Protein AF-X1GMV2-F1 (afdb_monomer_lite)

Secondary structure (DSSP, 8-state):
---HHHHHHHHHHHHHHHHT-GGG---SSHHHHHHHHHHHHHHHHHHHHHHHHHHHTTTTTS------------------------HHHHHHHHHHHHHHHTT---PPPHHHHHHHHHHHHHHHHHHSTT----HHHHHHHHHTTTT----HHHHHHHHHHHHT-TTS-S--GGGGTT--HHHHHHHHHHHHHH-S-HHHHHHHHHHHHHTT----HHHHHHHHT-SSHHHHHHHHHHHHHTT-GGGGGGGGGGGG-SSHHHHHHHHHHHHHH-

Structure (mmCIF, N/CA/C/O backbone):
data_AF-X1GMV2-F1
#
_entry.id   AF-X1GMV2-F1
#
loop_
_atom_site.group_PDB
_atom_site.id
_atom_site.type_symbol
_atom_site.label_atom_id
_atom_site.label_alt_id
_atom_site.label_comp_id
_atom_site.label_asym_id
_atom_site.label_entity_id
_atom_site.label_seq_id
_atom_site.pdbx_PDB_ins_code
_atom_site.Cartn_x
_atom_site.Cartn_y
_atom_site.Cartn_z
_atom_site.occupancy
_atom_site.B_iso_or_equiv
_atom_site.auth_seq_id
_atom_site.auth_comp_id
_atom_site.auth_asym_id
_atom_site.auth_atom_id
_atom_site.pdbx_PDB_model_num
ATOM 1 N N . ASP A 1 1 ? 21.076 -17.725 52.627 1.00 54.12 1 ASP A N 1
ATOM 2 C CA . ASP A 1 1 ? 20.400 -18.900 52.053 1.00 54.12 1 ASP A CA 1
ATOM 3 C C . ASP A 1 1 ? 19.316 -18.392 51.107 1.00 54.12 1 ASP A C 1
ATOM 5 O O . ASP A 1 1 ? 18.470 -17.628 51.567 1.00 54.12 1 ASP A O 1
ATOM 9 N N . PRO A 1 2 ? 19.398 -18.623 49.785 1.00 53.06 2 PRO A N 1
ATOM 10 C CA . PRO A 1 2 ? 18.382 -18.125 48.864 1.00 53.06 2 PRO A CA 1
ATOM 11 C C . PRO A 1 2 ? 17.042 -18.820 49.150 1.00 53.06 2 PRO A C 1
ATOM 13 O O . PRO A 1 2 ? 16.970 -20.049 49.163 1.00 53.06 2 PRO A O 1
ATOM 16 N N . GLY A 1 3 ? 15.992 -18.031 49.397 1.00 73.00 3 GLY A N 1
ATOM 17 C CA . GLY A 1 3 ? 14.655 -18.533 49.734 1.00 73.00 3 GLY A CA 1
ATOM 18 C C . GLY A 1 3 ? 14.041 -19.422 48.646 1.00 73.00 3 GLY A C 1
ATOM 19 O O . GLY A 1 3 ? 14.470 -19.413 47.489 1.00 73.00 3 GLY A O 1
ATOM 20 N N . ASP A 1 4 ? 13.008 -20.185 49.005 1.00 78.00 4 ASP A N 1
ATOM 21 C CA . ASP A 1 4 ? 12.436 -21.250 48.164 1.00 78.00 4 ASP A CA 1
ATOM 22 C C . ASP A 1 4 ? 11.951 -20.784 46.782 1.00 78.00 4 ASP A C 1
ATOM 24 O O . ASP A 1 4 ? 12.015 -21.537 45.808 1.00 78.00 4 ASP A O 1
ATOM 28 N N . GLN A 1 5 ? 11.528 -19.525 46.654 1.00 61.84 5 GLN A N 1
ATOM 29 C CA . GLN A 1 5 ? 11.170 -18.933 45.362 1.00 61.84 5 GLN A CA 1
ATOM 30 C C . GLN A 1 5 ? 12.385 -18.759 44.441 1.00 61.84 5 GLN A C 1
ATOM 32 O O . GLN A 1 5 ? 12.312 -19.073 43.254 1.00 61.84 5 GLN A O 1
ATOM 37 N N . LEU A 1 6 ? 13.529 -18.338 44.982 1.00 63.84 6 LEU A N 1
ATOM 38 C CA . LEU A 1 6 ? 14.752 -18.147 44.203 1.00 63.84 6 LEU A CA 1
ATOM 39 C C . LEU A 1 6 ? 15.345 -19.494 43.759 1.00 63.84 6 LEU A C 1
ATOM 41 O O . LEU A 1 6 ? 15.857 -19.608 42.645 1.00 63.84 6 LEU A O 1
ATOM 45 N N . LYS A 1 7 ? 15.189 -20.549 44.570 1.00 77.81 7 LYS A N 1
ATOM 46 C CA . LYS A 1 7 ? 15.549 -21.924 44.183 1.00 77.81 7 LYS A CA 1
ATOM 47 C C . LYS A 1 7 ? 14.723 -22.425 42.991 1.00 77.81 7 LYS A C 1
ATOM 49 O O . LYS A 1 7 ? 15.287 -23.053 42.097 1.00 77.81 7 LYS A O 1
ATOM 54 N N . LYS A 1 8 ? 13.424 -22.100 42.925 1.00 74.56 8 LYS A N 1
ATOM 55 C CA . LYS A 1 8 ? 12.562 -22.441 41.775 1.00 74.56 8 LYS A CA 1
ATOM 56 C C . LYS A 1 8 ? 12.994 -21.725 40.495 1.00 74.56 8 LYS A C 1
ATOM 58 O O . LYS A 1 8 ? 13.114 -22.373 39.460 1.00 74.56 8 LYS A O 1
ATOM 63 N N . VAL A 1 9 ? 13.307 -20.430 40.576 1.00 67.31 9 VAL A N 1
ATOM 64 C CA . VAL A 1 9 ? 13.786 -19.646 39.421 1.00 67.31 9 VAL A CA 1
ATOM 65 C C . VAL A 1 9 ? 15.130 -20.172 38.908 1.00 67.31 9 VAL A C 1
ATOM 67 O O . VAL A 1 9 ? 15.325 -20.316 37.703 1.00 67.31 9 VAL A O 1
ATOM 70 N N . LEU A 1 10 ? 16.052 -20.523 39.808 1.00 74.75 10 LEU A N 1
ATOM 71 C CA . LEU A 1 10 ? 17.350 -21.089 39.427 1.00 74.75 10 LEU A CA 1
ATOM 72 C C . LEU A 1 10 ? 17.230 -22.494 38.823 1.00 74.75 10 LEU A C 1
ATOM 74 O O . LEU A 1 10 ? 17.989 -22.826 37.912 1.00 74.75 10 LEU A O 1
ATOM 78 N N . LYS A 1 11 ? 16.282 -23.308 39.304 1.00 80.56 11 LYS A N 1
ATOM 79 C CA . LYS A 1 11 ? 15.986 -24.626 38.731 1.00 80.56 11 LYS A CA 1
ATOM 80 C C . LYS A 1 11 ? 15.402 -24.495 37.323 1.00 80.56 11 LYS A C 1
ATOM 82 O O . LYS A 1 11 ? 15.943 -25.102 36.407 1.00 80.56 11 LYS A O 1
ATOM 87 N N . PHE A 1 12 ? 14.411 -23.619 37.144 1.00 71.88 12 PHE A N 1
ATOM 88 C CA . PHE A 1 12 ? 13.834 -23.302 35.835 1.00 71.88 12 PHE A CA 1
ATOM 89 C C . PHE A 1 12 ? 14.904 -22.800 34.858 1.00 71.88 12 PHE A C 1
ATOM 91 O O . PHE A 1 12 ? 15.024 -23.310 33.751 1.00 71.88 12 PHE A O 1
ATOM 98 N N . LYS A 1 13 ? 15.775 -21.877 35.292 1.00 68.00 13 LYS A N 1
ATOM 99 C CA . LYS A 1 13 ? 16.890 -21.390 34.467 1.00 68.00 13 LYS A CA 1
ATOM 100 C C . LYS A 1 13 ? 17.827 -22.523 34.029 1.00 68.00 13 LYS A C 1
ATOM 102 O O . LYS A 1 13 ? 18.243 -22.548 32.878 1.00 68.00 13 LYS A O 1
ATOM 107 N N . LYS A 1 14 ? 18.168 -23.460 34.921 1.00 75.50 14 LYS A N 1
ATOM 108 C CA . LYS A 1 14 ? 19.017 -24.617 34.582 1.00 75.50 14 LYS A CA 1
ATOM 109 C C . LYS A 1 14 ? 18.328 -25.600 33.635 1.00 75.50 14 LYS A C 1
ATOM 111 O O . LYS A 1 14 ? 18.995 -26.120 32.748 1.00 75.50 14 LYS A O 1
ATOM 116 N N . GLU A 1 15 ? 17.030 -25.834 33.808 1.00 75.19 15 GLU A N 1
ATOM 117 C CA . GLU A 1 15 ? 16.228 -26.672 32.905 1.00 75.19 15 GLU A CA 1
ATOM 118 C C . GLU A 1 15 ? 16.184 -26.064 31.499 1.00 75.19 15 GLU A C 1
ATOM 120 O O . GLU A 1 15 ? 16.480 -26.748 30.527 1.00 75.19 15 GLU A O 1
ATOM 125 N N . GLN A 1 16 ? 15.959 -24.756 31.397 1.00 63.72 16 GLN A N 1
ATOM 126 C CA . GLN A 1 16 ? 15.946 -24.019 30.131 1.00 63.72 16 GLN A CA 1
ATOM 127 C C . GLN A 1 16 ? 17.317 -24.008 29.428 1.00 63.72 16 GLN A C 1
ATOM 129 O O . GLN A 1 16 ? 17.398 -24.216 28.219 1.00 63.72 16 GLN A O 1
ATOM 134 N N . ILE A 1 17 ? 18.412 -23.859 30.189 1.00 64.12 17 ILE A N 1
ATOM 135 C CA . ILE A 1 17 ? 19.787 -24.005 29.671 1.00 64.12 17 ILE A CA 1
ATOM 136 C C . ILE A 1 17 ? 20.026 -25.429 29.141 1.00 64.12 17 ILE A C 1
ATOM 138 O O . ILE A 1 17 ? 20.634 -25.601 28.086 1.00 64.12 17 ILE A O 1
ATOM 142 N N . GLY A 1 18 ? 19.549 -26.451 29.860 1.00 65.00 18 GLY A N 1
ATOM 143 C CA . GLY A 1 18 ? 19.695 -27.856 29.468 1.00 65.00 18 GLY A CA 1
ATOM 144 C C . GLY A 1 18 ? 18.887 -28.232 28.224 1.00 65.00 18 GLY A C 1
ATOM 145 O O . GLY A 1 18 ? 19.346 -29.046 27.426 1.00 65.00 18 GLY A O 1
ATOM 146 N N . LEU A 1 19 ? 17.724 -27.604 28.036 1.00 66.94 19 LEU A N 1
ATOM 147 C CA . LEU A 1 19 ? 16.831 -27.825 26.895 1.00 66.94 19 LEU A CA 1
ATOM 148 C C . LEU A 1 19 ? 17.277 -27.096 25.616 1.00 66.94 19 LEU A C 1
ATOM 150 O O . LEU A 1 19 ? 16.752 -27.391 24.546 1.00 66.94 19 LEU A O 1
ATOM 154 N N . LYS A 1 20 ? 18.258 -26.179 25.699 1.00 58.03 20 LYS A N 1
ATOM 155 C CA . LYS A 1 20 ? 18.735 -25.347 24.572 1.00 58.03 20 LYS A CA 1
ATOM 156 C C . LYS A 1 20 ? 17.597 -24.656 23.805 1.00 58.03 20 LYS A C 1
ATOM 158 O O . LYS A 1 20 ? 17.690 -24.447 22.592 1.00 58.03 20 LYS A O 1
ATOM 163 N N . GLU A 1 21 ? 16.527 -24.295 24.510 1.00 61.47 21 GLU A N 1
ATOM 164 C CA . GLU A 1 21 ? 15.465 -23.472 23.941 1.00 61.47 21 GLU A CA 1
ATOM 165 C C . GLU A 1 21 ? 16.018 -22.090 23.563 1.00 61.47 21 GLU A C 1
ATOM 167 O O . GLU A 1 21 ? 17.052 -21.646 24.068 1.00 61.47 21 GLU A O 1
ATOM 172 N N . LEU A 1 22 ? 15.328 -21.453 22.614 1.00 51.78 22 LEU A N 1
ATOM 173 C CA . LEU A 1 22 ? 15.712 -20.302 21.784 1.00 51.78 22 LEU A CA 1
ATOM 174 C C . LEU A 1 22 ? 16.658 -19.254 22.397 1.00 51.78 22 LEU A C 1
ATOM 176 O O . LEU A 1 22 ? 17.498 -18.698 21.695 1.00 51.78 22 LEU A O 1
ATOM 180 N N . LEU A 1 23 ? 16.530 -19.002 23.699 1.00 53.50 23 LEU A N 1
ATOM 181 C CA . LEU A 1 23 ? 17.246 -17.984 24.468 1.00 53.50 23 LEU A CA 1
ATOM 182 C C . LEU A 1 23 ? 18.729 -18.307 24.752 1.00 53.50 23 LEU A C 1
ATOM 184 O O . LEU A 1 23 ? 19.416 -17.467 25.329 1.00 53.50 23 LEU A O 1
ATOM 188 N N . PHE A 1 24 ? 19.234 -19.484 24.354 1.00 56.69 24 PHE A N 1
ATOM 189 C CA . PHE A 1 24 ? 20.642 -19.890 24.538 1.00 56.69 24 PHE A CA 1
ATOM 190 C C . PHE A 1 24 ? 21.384 -20.236 23.243 1.00 56.69 24 PHE A C 1
ATOM 192 O O . PHE A 1 24 ? 22.468 -20.822 23.290 1.00 56.69 24 PHE A O 1
ATOM 199 N N . LYS A 1 25 ? 20.823 -19.900 22.079 1.00 61.94 25 LYS A N 1
ATOM 200 C CA . LYS A 1 25 ? 21.535 -20.064 20.809 1.00 61.94 25 LYS A CA 1
ATOM 201 C C . LYS A 1 25 ? 22.510 -18.902 20.620 1.00 61.94 25 LYS A C 1
ATOM 203 O O . LYS A 1 25 ? 22.121 -17.741 20.711 1.00 61.94 25 LYS A O 1
ATOM 208 N N . GLU A 1 26 ? 23.778 -19.227 20.391 1.00 61.34 26 GLU A N 1
ATOM 209 C CA . GLU A 1 26 ? 24.794 -18.241 20.025 1.00 61.34 26 GLU A CA 1
ATOM 210 C C . GLU A 1 26 ? 24.481 -17.687 18.630 1.00 61.34 26 GLU A C 1
ATOM 212 O O . GLU A 1 26 ? 24.096 -18.438 17.732 1.00 61.34 26 GLU A O 1
ATOM 217 N N . PHE A 1 27 ? 24.636 -16.377 18.457 1.00 73.38 27 PHE A N 1
ATOM 218 C CA . PHE A 1 27 ? 24.461 -15.688 17.182 1.00 73.38 27 PHE A CA 1
ATOM 219 C C . PHE A 1 27 ? 25.669 -14.786 16.928 1.00 73.38 27 PHE A C 1
ATOM 221 O O . PHE A 1 27 ? 26.236 -14.213 17.859 1.00 73.38 27 PHE A O 1
ATOM 228 N N . SER A 1 28 ? 26.090 -14.694 15.668 1.00 73.62 28 SER A N 1
ATOM 229 C CA . SER A 1 28 ? 27.296 -13.955 15.269 1.00 73.62 28 SER A CA 1
ATOM 230 C C . SER A 1 28 ? 27.088 -12.442 15.219 1.00 73.62 28 SER A C 1
ATOM 232 O O . SER A 1 28 ? 28.014 -11.678 15.479 1.00 73.62 28 SER A O 1
ATOM 234 N N . ASP A 1 29 ? 25.878 -12.015 14.866 1.00 78.44 29 ASP A N 1
ATOM 235 C CA . ASP A 1 29 ? 25.502 -10.629 14.607 1.00 78.44 29 ASP A CA 1
ATOM 236 C C . ASP A 1 29 ? 23.973 -10.462 14.700 1.00 78.44 29 ASP A C 1
ATOM 238 O O . ASP A 1 29 ? 23.230 -11.437 14.850 1.00 78.44 29 ASP A O 1
ATOM 242 N N . SER A 1 30 ? 23.494 -9.218 14.630 1.00 73.25 30 SER A N 1
ATOM 243 C CA . SER A 1 30 ? 22.065 -8.903 14.754 1.00 73.25 30 SER A CA 1
ATOM 244 C C . SER A 1 30 ? 21.208 -9.514 13.639 1.00 73.25 30 SER A C 1
ATOM 246 O O . SER A 1 30 ? 20.087 -9.929 13.907 1.00 73.25 30 SER A O 1
ATOM 248 N N . GLY A 1 31 ? 21.731 -9.636 12.414 1.00 77.00 31 GLY A N 1
ATOM 249 C CA . GLY A 1 31 ? 20.995 -10.244 11.300 1.00 77.00 31 GLY A CA 1
ATOM 250 C C . GLY A 1 31 ? 20.858 -11.761 11.450 1.00 77.00 31 GLY A C 1
ATOM 251 O O . GLY A 1 31 ? 19.819 -12.338 11.125 1.00 77.00 31 GLY A O 1
ATOM 252 N N . ASN A 1 32 ? 21.884 -12.413 12.001 1.00 76.44 32 ASN A N 1
ATOM 253 C CA . ASN A 1 32 ? 21.840 -13.819 12.380 1.00 76.44 32 ASN A CA 1
ATOM 254 C C . ASN A 1 32 ? 20.788 -14.069 13.468 1.00 76.44 32 ASN A C 1
ATOM 256 O O . ASN A 1 32 ? 20.036 -15.037 13.369 1.00 76.44 32 ASN A O 1
ATOM 260 N N . TRP A 1 33 ? 20.695 -13.171 14.453 1.00 74.94 33 TRP A N 1
ATOM 261 C CA . TRP A 1 33 ? 19.687 -13.241 15.509 1.00 74.94 33 TRP A CA 1
ATOM 262 C C . TRP A 1 33 ? 18.261 -13.095 14.965 1.00 74.94 33 TRP A C 1
ATOM 264 O O . TRP A 1 33 ? 17.424 -13.958 15.238 1.00 74.94 33 TRP A O 1
ATOM 274 N N . ASP A 1 34 ? 18.004 -12.076 14.138 1.00 75.06 34 ASP A N 1
ATOM 275 C CA . ASP A 1 34 ? 16.685 -11.837 13.532 1.00 75.06 34 ASP A CA 1
ATOM 276 C C . ASP A 1 34 ? 16.203 -13.055 12.738 1.00 75.06 34 ASP A C 1
ATOM 278 O O . ASP A 1 34 ? 15.069 -13.515 12.898 1.00 75.06 34 ASP A O 1
ATOM 282 N N . LYS A 1 35 ? 17.098 -13.638 11.933 1.00 79.75 35 LYS A N 1
ATOM 283 C CA . LYS A 1 35 ? 16.806 -14.847 11.161 1.00 79.75 35 LYS A CA 1
ATOM 284 C C . LYS A 1 35 ? 16.477 -16.038 12.062 1.00 79.75 35 LYS A C 1
ATOM 286 O O . LYS A 1 35 ? 15.533 -16.773 11.793 1.00 79.75 35 LYS A O 1
ATOM 291 N N . LEU A 1 36 ? 17.226 -16.217 13.148 1.00 81.12 36 LEU A N 1
ATOM 292 C CA . LEU A 1 36 ? 17.048 -17.338 14.069 1.00 81.12 36 LEU A CA 1
ATOM 293 C C . LEU A 1 36 ? 15.688 -17.272 14.781 1.00 81.12 36 LEU A C 1
ATOM 295 O O . LEU A 1 36 ? 15.010 -18.295 14.929 1.00 81.12 36 LEU A O 1
ATOM 299 N N . ILE A 1 37 ? 15.275 -16.068 15.184 1.00 79.00 37 ILE A N 1
ATOM 300 C CA . ILE A 1 37 ? 13.948 -15.813 15.751 1.00 79.00 37 ILE A CA 1
ATOM 301 C C . ILE A 1 37 ? 12.860 -16.066 14.704 1.00 79.00 37 ILE A C 1
ATOM 303 O O . ILE A 1 37 ? 11.903 -16.788 14.994 1.00 79.00 37 ILE A O 1
ATOM 307 N N . TYR A 1 38 ? 13.024 -15.530 13.491 1.00 80.81 38 TYR A N 1
ATOM 308 C CA . TYR A 1 38 ? 12.065 -15.694 12.400 1.00 80.81 38 TYR A CA 1
ATOM 309 C C . TYR A 1 38 ? 11.837 -17.168 12.047 1.00 80.81 38 TYR A C 1
ATOM 311 O O . TYR A 1 38 ? 10.698 -17.631 12.076 1.00 80.81 38 TYR A O 1
ATOM 319 N N . ASP A 1 39 ? 12.909 -17.924 11.800 1.00 80.00 39 ASP A N 1
ATOM 320 C CA . ASP A 1 39 ? 12.842 -19.342 11.425 1.00 80.00 39 ASP A CA 1
ATOM 321 C C . ASP A 1 39 ? 12.151 -20.179 12.512 1.00 80.00 39 ASP A C 1
ATOM 323 O O . ASP A 1 39 ? 11.410 -21.120 12.227 1.00 80.00 39 ASP A O 1
ATOM 327 N N . SER A 1 40 ? 12.352 -19.811 13.777 1.00 77.62 40 SER A N 1
ATOM 328 C CA . SER A 1 40 ? 11.789 -20.545 14.910 1.00 77.62 40 SER A CA 1
ATOM 329 C C . SER A 1 40 ? 10.320 -20.212 15.161 1.00 77.62 40 SER A C 1
ATOM 331 O O . SER A 1 40 ? 9.536 -21.104 15.485 1.00 77.62 40 SER A O 1
ATOM 333 N N . LEU A 1 41 ? 9.924 -18.951 14.968 1.00 75.94 41 LEU A N 1
ATOM 334 C CA . LEU A 1 41 ? 8.515 -18.556 14.971 1.00 75.94 41 LEU A CA 1
ATOM 335 C C . LEU A 1 41 ? 7.768 -19.176 13.789 1.00 75.94 41 LEU A C 1
ATOM 337 O O . LEU A 1 41 ? 6.649 -19.652 13.963 1.00 75.94 41 LEU A O 1
ATOM 341 N N . LEU A 1 42 ? 8.393 -19.219 12.610 1.00 77.44 42 LEU A N 1
ATOM 342 C CA . LEU A 1 42 ? 7.829 -19.855 11.425 1.00 77.44 42 LEU A CA 1
ATOM 343 C C . LEU A 1 42 ? 7.598 -21.352 11.659 1.00 77.44 42 LEU A C 1
ATOM 345 O O . LEU A 1 42 ? 6.500 -21.838 11.405 1.00 77.44 42 LEU A O 1
ATOM 349 N N . ALA A 1 43 ? 8.591 -22.064 12.199 1.00 76.00 43 ALA A N 1
ATOM 350 C CA . ALA A 1 43 ? 8.453 -23.478 12.547 1.00 76.00 43 ALA A CA 1
ATOM 351 C C . ALA A 1 43 ? 7.311 -23.716 13.549 1.00 76.00 43 ALA A C 1
ATOM 353 O O . ALA A 1 43 ? 6.491 -24.607 13.346 1.00 76.00 43 ALA A O 1
ATOM 354 N N . TYR A 1 44 ? 7.203 -22.876 14.582 1.00 73.62 44 TYR A N 1
ATOM 355 C CA . TYR A 1 44 ? 6.117 -22.958 15.560 1.00 73.62 44 TYR A CA 1
ATOM 356 C C . TYR A 1 44 ? 4.731 -22.730 14.933 1.00 73.62 44 TYR A C 1
ATOM 358 O O . TYR A 1 44 ? 3.785 -23.455 15.230 1.00 73.62 44 TYR A O 1
ATOM 366 N N . VAL A 1 45 ? 4.603 -21.749 14.035 1.00 75.31 45 VAL A N 1
ATOM 367 C CA . VAL A 1 45 ? 3.343 -21.468 13.325 1.00 75.31 45 VAL A CA 1
ATOM 368 C C . VAL A 1 45 ? 2.952 -22.617 12.390 1.00 75.31 45 VAL A C 1
ATOM 370 O O . VAL A 1 45 ? 1.771 -22.945 12.298 1.00 75.31 45 VAL A O 1
ATOM 373 N N . LEU A 1 46 ? 3.922 -23.246 11.722 1.00 76.19 46 LEU A N 1
ATOM 374 C CA . LEU A 1 46 ? 3.674 -24.415 10.875 1.00 76.19 46 LEU A CA 1
ATOM 375 C C . LEU A 1 46 ? 3.234 -25.642 11.693 1.00 76.19 46 LEU A C 1
ATOM 377 O O . LEU A 1 46 ? 2.341 -26.367 11.268 1.00 76.19 46 LEU A O 1
ATOM 381 N N . ASP A 1 47 ? 3.783 -25.849 12.890 1.00 75.56 47 ASP A N 1
ATOM 382 C CA . ASP A 1 47 ? 3.335 -26.929 13.785 1.00 75.56 47 ASP A CA 1
ATOM 383 C C . ASP A 1 47 ? 1.891 -26.721 14.285 1.00 75.56 47 ASP A C 1
ATOM 385 O O . ASP A 1 47 ? 1.119 -27.677 14.436 1.00 75.56 47 ASP A O 1
ATOM 389 N N . LEU A 1 48 ? 1.489 -25.463 14.499 1.00 73.69 48 LEU A N 1
ATOM 390 C CA . LEU A 1 48 ? 0.111 -25.125 14.861 1.00 73.69 48 LEU A CA 1
ATOM 391 C C . LEU A 1 48 ? -0.877 -25.427 13.724 1.00 73.69 48 LEU A C 1
ATOM 393 O O . LEU A 1 48 ? -1.958 -25.952 13.992 1.00 73.69 48 LEU A O 1
ATOM 397 N N . SER A 1 49 ? -0.512 -25.162 12.464 1.00 67.00 49 SER A N 1
ATOM 398 C CA . SER A 1 49 ? 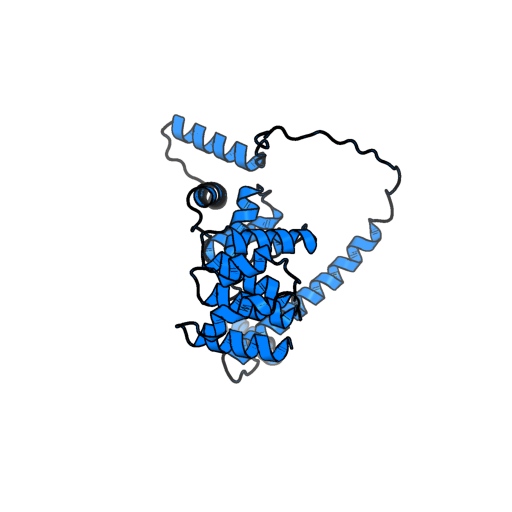-1.408 -25.407 11.324 1.00 67.00 49 SER A CA 1
ATOM 399 C C . SER A 1 49 ? -1.611 -26.899 11.041 1.00 67.00 49 SER A C 1
ATOM 401 O O . SER A 1 49 ? -2.723 -27.324 10.718 1.00 67.00 49 SER A O 1
ATOM 403 N N . VAL A 1 50 ? -0.583 -27.728 11.248 1.00 67.38 50 VAL A N 1
ATOM 404 C CA . VAL A 1 50 ? -0.706 -29.195 11.157 1.00 67.38 50 VAL A CA 1
ATOM 405 C C . VAL A 1 50 ? -1.665 -29.743 12.225 1.00 67.38 50 VAL A C 1
ATOM 407 O O . VAL A 1 50 ? -2.393 -30.703 11.968 1.00 67.38 50 VAL A O 1
ATOM 410 N N . SER A 1 51 ? -1.722 -29.099 13.393 1.00 54.44 51 SER A N 1
ATOM 411 C CA . SER A 1 51 ? -2.603 -29.492 14.500 1.00 54.44 51 SER A CA 1
ATOM 412 C C . SER A 1 51 ? -4.073 -29.087 14.280 1.00 54.44 51 SER A C 1
ATOM 414 O O . SER A 1 51 ? -4.969 -29.837 14.662 1.00 54.44 51 SER A O 1
ATOM 416 N N . GLU A 1 52 ? -4.345 -27.950 13.624 1.00 51.41 52 GLU A N 1
ATOM 417 C CA . GLU A 1 52 ? -5.713 -27.507 13.274 1.00 51.41 52 GLU A CA 1
ATOM 418 C C . GLU A 1 52 ? -6.319 -28.321 12.111 1.00 51.41 52 GLU A C 1
ATOM 420 O O . GLU A 1 52 ? -7.509 -28.643 12.127 1.00 51.41 52 GLU A O 1
ATOM 425 N N . THR A 1 53 ? -5.495 -28.761 11.152 1.00 46.78 53 THR A N 1
ATOM 426 C CA . THR A 1 53 ? -5.962 -29.491 9.954 1.00 46.78 53 THR A CA 1
ATOM 427 C C . THR A 1 53 ? -6.569 -30.869 10.282 1.00 46.78 53 THR A C 1
ATOM 429 O O . THR A 1 53 ? -7.389 -31.386 9.526 1.00 46.78 53 THR A O 1
ATOM 432 N N . GLN A 1 54 ? -6.224 -31.479 11.423 1.00 43.12 54 GLN A N 1
ATOM 433 C CA . GLN A 1 54 ? -6.824 -32.756 11.845 1.00 43.12 54 GLN A CA 1
ATOM 434 C C . GLN A 1 54 ? -8.240 -32.613 12.427 1.00 43.12 54 GLN A C 1
ATOM 436 O O . GLN A 1 54 ? -8.957 -33.610 12.502 1.00 43.12 54 GLN A O 1
ATOM 441 N N . ILE A 1 55 ? -8.660 -31.402 12.809 1.00 46.16 55 ILE A N 1
ATOM 442 C CA . ILE A 1 55 ? -9.973 -31.147 13.423 1.00 46.16 55 ILE A CA 1
ATOM 443 C C . ILE A 1 55 ? -11.025 -30.811 12.348 1.00 46.16 55 ILE A C 1
ATOM 445 O O . ILE A 1 55 ? -12.159 -31.274 12.435 1.00 46.16 55 ILE A O 1
ATOM 449 N N . GLU A 1 56 ? -10.650 -30.092 11.283 1.00 40.72 56 GLU A N 1
ATOM 450 C CA . GLU A 1 56 ? -11.596 -29.628 10.248 1.00 40.72 56 GLU A CA 1
ATOM 451 C C . GLU A 1 56 ? -12.036 -30.706 9.236 1.00 40.72 56 GLU A C 1
ATOM 453 O O . GLU A 1 56 ? -13.121 -30.606 8.658 1.00 40.72 56 GLU A O 1
ATOM 458 N N . ILE A 1 57 ? -11.263 -31.783 9.041 1.00 43.19 57 ILE A N 1
ATOM 459 C CA . ILE A 1 57 ? -11.585 -32.829 8.045 1.00 43.19 57 ILE A CA 1
ATOM 460 C C . ILE A 1 57 ? -12.827 -33.661 8.443 1.00 43.19 57 ILE A C 1
ATOM 462 O O . ILE A 1 57 ? -13.426 -34.324 7.595 1.00 43.19 57 ILE A O 1
ATOM 466 N N . GLN A 1 58 ? -13.281 -33.602 9.702 1.00 37.94 58 GLN A N 1
ATOM 467 C CA . GLN A 1 58 ? -14.453 -34.361 10.159 1.00 37.94 58 GLN A CA 1
ATOM 468 C C . GLN A 1 58 ? -15.801 -33.645 9.945 1.00 37.94 58 GLN A C 1
ATOM 470 O O . GLN A 1 58 ? -16.827 -34.323 9.886 1.00 37.94 58 GLN A O 1
ATOM 475 N N . GLU A 1 59 ? -15.828 -32.319 9.761 1.00 36.75 59 GLU A N 1
ATOM 476 C CA . GLU A 1 59 ? -17.085 -31.542 9.730 1.00 36.75 59 GLU A CA 1
ATOM 477 C C . GLU A 1 59 ? -17.575 -31.162 8.317 1.00 36.75 59 GLU A C 1
ATOM 479 O O . GLU A 1 59 ? -18.755 -30.870 8.136 1.00 36.75 59 GLU A O 1
ATOM 484 N N . GLN A 1 60 ? -16.731 -31.238 7.281 1.00 36.38 60 GLN A N 1
ATOM 485 C CA . GLN A 1 60 ? -17.061 -30.742 5.929 1.00 36.38 60 GLN A CA 1
ATOM 486 C C . GLN A 1 60 ? -17.722 -31.748 4.964 1.00 36.38 60 GLN A C 1
ATOM 488 O O . GLN A 1 60 ? -17.904 -31.445 3.787 1.00 36.38 60 GLN A O 1
ATOM 493 N N . SER A 1 61 ? -18.127 -32.939 5.417 1.00 32.31 61 SER A N 1
ATOM 494 C CA . SER A 1 61 ? -18.747 -33.947 4.530 1.00 32.31 61 SER A CA 1
ATOM 495 C C . SER A 1 61 ? -20.268 -33.817 4.353 1.00 32.31 61 SER A C 1
ATOM 497 O O . SER A 1 61 ? -20.880 -34.637 3.669 1.00 32.31 61 SER A O 1
ATOM 499 N N . VAL A 1 62 ? -20.897 -32.778 4.908 1.00 36.16 62 VAL A N 1
ATOM 500 C CA . VAL A 1 62 ? -22.345 -32.564 4.798 1.00 36.16 62 VAL A CA 1
ATOM 501 C C . VAL A 1 62 ? -22.599 -31.137 4.318 1.00 36.16 62 VAL A C 1
ATOM 503 O O . VAL A 1 62 ? -22.125 -30.189 4.927 1.00 36.16 62 VAL A O 1
ATOM 506 N N . VAL A 1 63 ? -23.401 -31.000 3.259 1.00 33.75 63 VAL A N 1
ATOM 507 C CA . VAL A 1 63 ? -23.900 -29.754 2.639 1.00 33.75 63 VAL A CA 1
ATOM 508 C C . VAL A 1 63 ? -23.073 -29.219 1.457 1.00 33.75 63 VAL A C 1
ATOM 510 O O . VAL A 1 63 ? -22.383 -28.212 1.543 1.00 33.75 63 VAL A O 1
ATOM 513 N N . LEU A 1 64 ? -23.262 -29.845 0.292 1.00 28.78 64 LEU A N 1
ATOM 514 C CA . LEU A 1 64 ? -23.112 -29.210 -1.021 1.00 28.78 64 LEU A CA 1
ATOM 515 C C . LEU A 1 64 ? -24.177 -29.791 -1.961 1.00 28.78 64 LEU A C 1
ATOM 517 O O . LEU A 1 64 ? -23.979 -30.871 -2.509 1.00 28.78 64 LEU A O 1
ATOM 521 N N . ASP A 1 65 ? -25.302 -29.089 -2.144 1.00 26.91 65 ASP A N 1
ATOM 522 C CA . ASP A 1 65 ? -26.076 -29.170 -3.389 1.00 26.91 65 ASP A CA 1
ATOM 523 C C . ASP A 1 65 ? -26.982 -27.938 -3.607 1.00 26.91 65 ASP A C 1
ATOM 525 O O . ASP A 1 65 ? -27.485 -27.337 -2.657 1.00 26.91 65 ASP A O 1
ATOM 529 N N . SER A 1 66 ? -27.225 -27.637 -4.888 1.00 29.92 66 SER A N 1
ATOM 530 C CA . SER A 1 66 ? -28.124 -26.640 -5.513 1.00 29.92 66 SER A CA 1
ATOM 531 C C . SER A 1 66 ? -27.578 -25.246 -5.919 1.00 29.92 66 SER A C 1
ATOM 533 O O . SER A 1 66 ? -27.838 -24.208 -5.326 1.00 29.92 66 SER A O 1
ATOM 535 N N . SER A 1 67 ? -26.847 -25.261 -7.043 1.00 32.88 67 SER A N 1
ATOM 536 C CA . SER A 1 67 ? -27.195 -24.679 -8.366 1.00 32.88 67 SER A CA 1
ATOM 537 C C . SER A 1 67 ? -27.612 -23.200 -8.586 1.00 32.88 67 SER A C 1
ATOM 539 O O . SER A 1 67 ? -28.674 -22.786 -8.143 1.00 32.88 67 SER A O 1
ATOM 541 N N . LYS A 1 68 ? -26.872 -22.571 -9.535 1.00 29.88 68 LYS A N 1
ATOM 542 C CA . LYS A 1 68 ? -27.269 -21.744 -10.725 1.00 29.88 68 LYS A CA 1
ATOM 543 C C . LYS A 1 68 ? -28.177 -20.518 -10.472 1.00 29.88 68 LYS A C 1
ATOM 545 O O . LYS A 1 68 ? -29.268 -20.665 -9.960 1.00 29.88 68 LYS A O 1
ATOM 550 N N . GLY A 1 69 ? -27.887 -19.280 -10.879 1.00 27.09 69 GLY A N 1
ATOM 551 C CA . GLY A 1 69 ? -27.165 -18.742 -12.038 1.00 27.09 69 GLY A CA 1
ATOM 552 C C . GLY A 1 69 ? -28.119 -17.805 -12.806 1.00 27.09 69 GLY A C 1
ATOM 553 O O . GLY A 1 69 ? -29.255 -18.204 -13.015 1.00 27.09 69 GLY A O 1
ATOM 554 N N . VAL A 1 70 ? -27.682 -16.592 -13.184 1.00 27.45 70 VAL A N 1
ATOM 555 C CA . VAL A 1 70 ? -28.024 -15.817 -14.412 1.00 27.45 70 VAL A CA 1
ATOM 556 C C . VAL A 1 70 ? -27.509 -14.371 -14.274 1.00 27.45 70 VAL A C 1
ATOM 558 O O . VAL A 1 70 ? -27.652 -13.734 -13.234 1.00 27.45 70 VAL A O 1
ATOM 561 N N . LYS A 1 71 ? -26.872 -13.895 -15.351 1.00 31.92 71 LYS A N 1
ATOM 562 C CA . LYS A 1 71 ? -26.399 -12.526 -15.607 1.00 31.92 71 LYS A CA 1
ATOM 563 C C . LYS A 1 71 ? -27.531 -11.685 -16.198 1.00 31.92 71 LYS A C 1
ATOM 565 O O . LYS A 1 71 ? -28.263 -12.224 -17.016 1.00 31.92 71 LYS A O 1
ATOM 570 N N . GLU A 1 72 ? -27.534 -10.374 -15.955 1.00 28.41 72 GLU A N 1
ATOM 571 C CA . GLU A 1 72 ? -27.793 -9.389 -17.017 1.00 28.41 72 GLU A CA 1
ATOM 572 C C . GLU A 1 72 ? -27.325 -7.973 -16.644 1.00 28.41 72 GLU A C 1
ATOM 574 O O . GLU A 1 72 ? -27.320 -7.562 -15.487 1.00 28.41 72 GLU A O 1
ATOM 579 N N . THR A 1 73 ? -26.865 -7.284 -17.682 1.00 32.28 73 THR A N 1
ATOM 580 C CA . THR A 1 73 ? -26.113 -6.029 -17.755 1.00 32.28 73 THR A CA 1
ATOM 581 C C . THR A 1 73 ? -27.034 -4.810 -17.670 1.00 32.28 73 THR A C 1
ATOM 583 O O . THR A 1 73 ? -28.048 -4.800 -18.364 1.00 32.28 73 THR A O 1
ATOM 586 N N . LYS A 1 74 ? -26.653 -3.745 -16.944 1.00 31.84 74 LYS A N 1
ATOM 587 C CA . LYS A 1 74 ? -27.163 -2.380 -17.186 1.00 31.84 74 LYS A CA 1
ATOM 588 C C . LYS A 1 74 ? -26.087 -1.313 -16.989 1.00 31.84 74 LYS A C 1
ATOM 590 O O . LYS A 1 74 ? -25.196 -1.450 -16.158 1.00 31.84 74 LYS A O 1
ATOM 595 N N . GLU A 1 75 ? -26.187 -0.315 -17.855 1.00 28.42 75 GLU A N 1
ATOM 596 C CA . GLU A 1 75 ? -25.272 0.791 -18.104 1.00 28.42 75 GLU A CA 1
ATOM 597 C C . GLU A 1 75 ? -25.237 1.829 -16.975 1.00 28.42 75 GLU A C 1
ATOM 599 O O . GLU A 1 75 ? -26.130 1.910 -16.136 1.00 28.42 75 GLU A O 1
ATOM 604 N N . ALA A 1 76 ? -24.155 2.605 -17.000 1.00 40.12 76 ALA A N 1
ATOM 605 C CA . ALA A 1 76 ? -23.714 3.576 -16.017 1.00 40.12 76 ALA A CA 1
ATOM 606 C C . ALA A 1 76 ? -24.722 4.700 -15.716 1.00 40.12 76 ALA A C 1
ATOM 608 O O . ALA A 1 76 ? -24.923 5.608 -16.519 1.00 40.12 76 ALA A O 1
ATOM 609 N N . GLU A 1 77 ? -25.196 4.717 -14.475 1.00 33.44 77 GLU A N 1
ATOM 610 C CA . GLU A 1 77 ? -25.431 5.937 -13.707 1.00 33.44 77 GLU A CA 1
ATOM 611 C C . GLU A 1 77 ? -24.482 5.878 -12.506 1.00 33.44 77 GLU A C 1
ATOM 613 O O . GLU A 1 77 ? -24.291 4.817 -11.913 1.00 33.44 77 GLU A O 1
ATOM 618 N N . THR A 1 78 ? -23.810 6.984 -12.180 1.00 42.25 78 THR A N 1
ATOM 619 C CA . THR A 1 78 ? -22.942 7.089 -10.999 1.00 42.25 78 THR A CA 1
ATOM 620 C C . THR A 1 78 ? -23.794 7.034 -9.733 1.00 42.25 78 THR A C 1
ATOM 622 O O . THR A 1 78 ? -24.078 8.062 -9.114 1.00 42.25 78 THR A O 1
ATOM 625 N N . ASP A 1 79 ? -24.220 5.830 -9.373 1.00 39.91 79 ASP A N 1
ATOM 626 C CA . ASP A 1 79 ? -24.758 5.507 -8.067 1.00 39.91 79 ASP A CA 1
ATOM 627 C C . ASP A 1 79 ? -23.628 5.736 -7.066 1.00 39.91 79 ASP A C 1
ATOM 629 O O . ASP A 1 79 ? -22.562 5.119 -7.143 1.00 39.91 79 ASP A O 1
ATOM 633 N N . LYS A 1 80 ? -23.819 6.681 -6.144 1.00 51.41 80 LYS A N 1
ATOM 634 C CA . LYS A 1 80 ? -22.929 6.795 -4.989 1.00 51.41 80 LYS A CA 1
ATOM 635 C C . LYS A 1 80 ? -23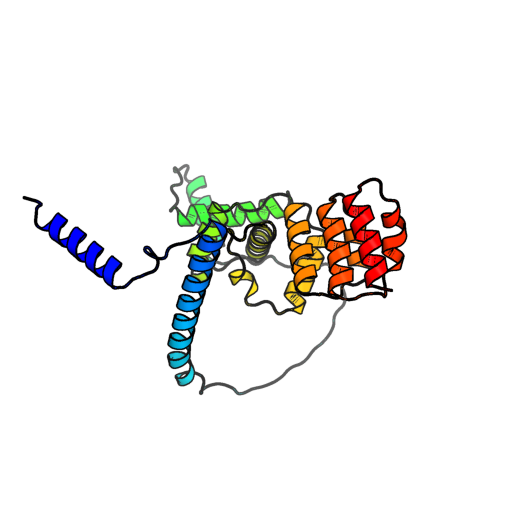.127 5.521 -4.184 1.00 51.41 80 LYS A C 1
ATOM 637 O O . LYS A 1 80 ? -24.112 5.406 -3.456 1.00 51.41 80 LYS A O 1
ATOM 642 N N . GLU A 1 81 ? -22.224 4.569 -4.382 1.00 62.97 81 GLU A N 1
ATOM 643 C CA . GLU A 1 81 ? -22.209 3.276 -3.715 1.00 62.97 81 GLU A CA 1
ATOM 644 C C . GLU A 1 81 ? -22.469 3.492 -2.218 1.00 62.97 81 GLU A C 1
ATOM 646 O O . GLU A 1 81 ? -21.788 4.274 -1.546 1.00 62.97 81 GLU A O 1
ATOM 651 N N . LYS A 1 82 ? -23.557 2.906 -1.712 1.00 73.12 82 LYS A N 1
ATOM 652 C CA . LYS A 1 82 ? -24.005 3.147 -0.341 1.00 73.12 82 LYS A CA 1
ATOM 653 C C . LYS A 1 82 ? -22.967 2.554 0.605 1.00 73.12 82 LYS A C 1
ATOM 655 O O . LYS A 1 82 ? -22.901 1.339 0.747 1.00 73.12 82 LYS A O 1
ATOM 660 N N . VAL A 1 83 ? -22.183 3.408 1.260 1.00 78.88 83 VAL A N 1
ATOM 661 C CA . VAL A 1 83 ? -21.158 2.965 2.212 1.00 78.88 83 VAL A CA 1
ATOM 662 C C . VAL A 1 83 ? -21.817 2.174 3.344 1.00 78.88 83 VAL A C 1
ATOM 664 O O . VAL A 1 83 ? -22.717 2.676 4.025 1.00 78.88 83 VAL A O 1
ATOM 667 N N . VAL A 1 84 ? -21.378 0.929 3.531 1.00 87.88 84 VAL A N 1
ATOM 668 C CA . VAL A 1 84 ? -21.879 0.025 4.571 1.00 87.88 84 VAL A CA 1
ATOM 669 C C . VAL A 1 84 ? -20.882 -0.005 5.725 1.00 87.88 84 VAL A C 1
ATOM 671 O O . VAL A 1 84 ? -19.707 -0.314 5.538 1.00 87.88 84 VAL A O 1
ATOM 674 N N . TYR A 1 85 ? -21.359 0.300 6.932 1.00 92.62 85 TYR A N 1
ATOM 675 C CA . TYR A 1 85 ? -20.565 0.217 8.158 1.00 92.62 85 TYR A CA 1
ATOM 676 C C . TYR A 1 85 ? -21.030 -0.953 9.033 1.00 92.62 85 TYR A C 1
ATOM 678 O O . TYR A 1 85 ? -22.233 -1.230 9.079 1.00 92.62 85 TYR A O 1
ATOM 686 N N . PRO A 1 86 ? -20.115 -1.606 9.773 1.00 94.56 86 PRO A N 1
ATOM 687 C CA . PRO A 1 86 ? -20.470 -2.655 10.721 1.00 94.56 86 PRO A CA 1
ATOM 688 C C . PRO A 1 86 ? -21.493 -2.170 11.766 1.00 94.56 86 PRO A C 1
ATOM 690 O O . PRO A 1 86 ? -21.288 -1.103 12.355 1.00 94.56 86 PRO A O 1
ATOM 693 N N . PRO A 1 87 ? -22.551 -2.942 12.083 1.00 94.56 87 PRO A N 1
ATOM 694 C CA . PRO A 1 87 ? -23.565 -2.530 13.060 1.00 94.56 87 PRO A CA 1
ATOM 695 C C . PRO A 1 87 ? -22.985 -2.184 14.437 1.00 94.56 87 PRO A C 1
ATOM 697 O O . PRO A 1 87 ? -23.410 -1.220 15.070 1.00 94.56 87 PRO A O 1
ATOM 700 N N . ALA A 1 88 ? -21.967 -2.927 14.886 1.00 93.62 88 ALA A N 1
ATOM 701 C CA . ALA A 1 88 ? -21.278 -2.655 16.148 1.00 93.62 88 ALA A CA 1
ATOM 702 C C . ALA A 1 88 ? -20.592 -1.278 16.161 1.00 93.62 88 ALA A C 1
ATOM 704 O O . ALA A 1 88 ? -20.594 -0.596 17.184 1.00 93.62 88 ALA A O 1
ATOM 705 N N . LEU A 1 89 ? -20.044 -0.850 15.020 1.00 94.62 89 LEU A N 1
ATOM 706 C CA . LEU A 1 89 ? -19.417 0.458 14.874 1.00 94.62 89 LEU A CA 1
ATOM 707 C C . LEU A 1 89 ? -20.462 1.580 14.896 1.00 94.62 89 LEU A C 1
ATOM 709 O O . LEU A 1 89 ? -20.267 2.572 15.593 1.00 94.62 89 LEU A O 1
ATOM 713 N N . ILE A 1 90 ? -21.585 1.403 14.193 1.00 94.31 90 ILE A N 1
ATOM 714 C CA . ILE A 1 90 ? -22.700 2.367 14.197 1.00 94.31 90 ILE A CA 1
ATOM 715 C C . ILE A 1 90 ? -23.222 2.559 15.625 1.00 94.31 90 ILE A C 1
ATOM 717 O O . ILE A 1 90 ? -23.282 3.685 16.116 1.00 94.31 90 ILE A O 1
ATOM 721 N N . ASN A 1 91 ? -23.490 1.456 16.329 1.00 93.62 91 ASN A N 1
ATOM 722 C CA . ASN A 1 91 ? -23.946 1.491 17.717 1.00 93.62 91 ASN A CA 1
ATOM 723 C C . ASN A 1 91 ? -22.952 2.217 18.634 1.00 93.62 91 ASN A C 1
ATOM 725 O O . ASN A 1 91 ? -23.367 2.945 19.536 1.00 93.62 91 ASN A O 1
ATOM 729 N N . LEU A 1 92 ? -21.646 2.043 18.412 1.00 92.88 92 LEU A N 1
ATOM 730 C CA . LEU A 1 92 ? -20.619 2.745 19.176 1.00 92.88 92 LEU A CA 1
ATOM 731 C C . LEU A 1 92 ? -20.683 4.263 18.939 1.00 92.88 92 LEU A C 1
ATOM 733 O O . LEU A 1 92 ? -20.672 5.026 19.905 1.00 92.88 92 LEU A O 1
ATOM 737 N N . PHE A 1 93 ? -20.823 4.713 17.688 1.00 92.94 93 PHE A N 1
ATOM 738 C CA . PHE A 1 93 ? -21.023 6.135 17.377 1.00 92.94 93 PHE A CA 1
ATOM 739 C C . PHE A 1 93 ? -22.313 6.697 17.988 1.00 92.94 93 PHE A C 1
ATOM 741 O O . PHE A 1 93 ? -22.303 7.808 18.523 1.00 92.94 93 PHE A O 1
ATOM 748 N N . ASP A 1 94 ? -23.407 5.938 17.978 1.00 92.25 94 ASP A N 1
ATOM 749 C CA . ASP A 1 94 ? -24.664 6.363 18.600 1.00 92.25 94 ASP A CA 1
ATOM 750 C C . ASP A 1 94 ? -24.516 6.533 20.116 1.00 92.25 94 ASP A C 1
ATOM 752 O O . ASP A 1 94 ? -24.941 7.547 20.678 1.00 92.25 94 ASP A O 1
ATOM 756 N N . GLN A 1 95 ? -23.836 5.597 20.784 1.00 89.19 95 GLN A N 1
ATOM 757 C CA . GLN A 1 95 ? -23.532 5.704 22.213 1.00 89.19 95 GLN A CA 1
ATOM 758 C C . GLN A 1 95 ? -22.654 6.920 22.529 1.00 89.19 95 GLN A C 1
ATOM 760 O O . GLN A 1 95 ? -22.903 7.619 23.514 1.00 89.19 95 GLN A O 1
ATOM 765 N N . VAL A 1 96 ? -21.643 7.193 21.698 1.00 88.88 96 VAL A N 1
ATOM 766 C CA . VAL A 1 96 ? -20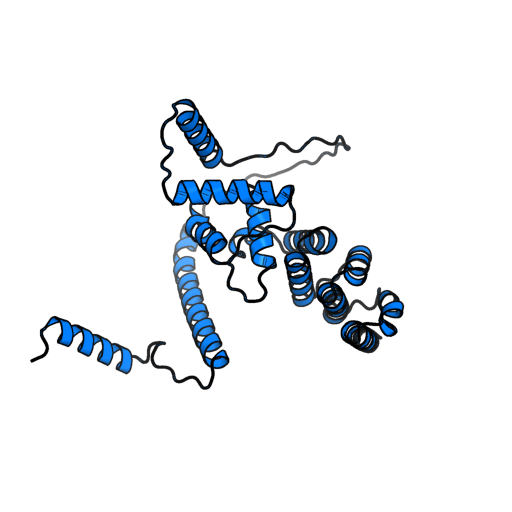.787 8.384 21.816 1.00 88.88 96 VAL A CA 1
ATOM 767 C C . VAL A 1 96 ? -21.631 9.658 21.719 1.00 88.88 96 VAL A C 1
ATOM 769 O O . VAL A 1 96 ? -21.557 10.523 22.593 1.00 88.88 96 VAL A O 1
ATOM 772 N N . ASN A 1 97 ? -22.474 9.749 20.690 1.00 89.31 97 ASN A N 1
ATOM 773 C CA . ASN A 1 97 ? -23.321 10.910 20.430 1.00 89.31 97 ASN A CA 1
ATOM 774 C C . ASN A 1 97 ? -24.339 11.154 21.548 1.00 89.31 97 ASN A C 1
ATOM 776 O O . ASN A 1 97 ? -24.571 12.302 21.929 1.00 89.31 97 ASN A O 1
ATOM 780 N N . LEU A 1 98 ? -24.934 10.092 22.098 1.00 88.25 98 LEU A N 1
ATOM 781 C CA . LEU A 1 98 ? -25.835 10.194 23.246 1.00 88.25 98 LEU A CA 1
ATOM 782 C C . LEU A 1 98 ? -25.107 10.736 24.479 1.00 88.25 98 LEU A C 1
ATOM 784 O O . LEU A 1 98 ? -25.582 11.688 25.094 1.00 88.25 98 LEU A O 1
ATOM 788 N N . LYS A 1 99 ? -23.920 10.204 24.801 1.00 85.50 99 LYS A N 1
ATOM 789 C CA . LYS A 1 99 ? -23.135 10.681 25.951 1.00 85.50 99 LYS A CA 1
ATOM 790 C C . LYS A 1 99 ? -22.717 12.149 25.805 1.00 85.50 99 LYS A C 1
ATOM 792 O O . LYS A 1 99 ? -22.739 12.872 26.799 1.00 85.50 99 LYS A O 1
ATOM 797 N N . PHE A 1 100 ? -22.395 12.603 24.590 1.00 84.75 100 PHE A N 1
ATOM 798 C CA . PHE A 1 100 ? -22.106 14.018 24.331 1.00 84.75 100 PHE A CA 1
ATOM 799 C C . PHE A 1 100 ? -23.322 14.925 24.540 1.00 84.75 100 PHE A C 1
ATOM 801 O O . PHE A 1 100 ? -23.180 15.993 25.131 1.00 84.75 100 PHE A O 1
ATOM 808 N N . LYS A 1 101 ? -24.517 14.501 24.105 1.00 87.56 101 LYS A N 1
ATOM 809 C CA . LYS A 1 101 ? -25.762 15.267 24.311 1.00 87.56 101 LYS A CA 1
ATOM 810 C C . LYS A 1 101 ? -26.129 15.425 25.785 1.00 87.56 101 LYS A C 1
ATOM 812 O O . LYS A 1 101 ? -26.760 16.407 26.148 1.00 87.56 101 LYS A O 1
ATOM 817 N N . GLU A 1 102 ? -25.743 14.469 26.621 1.00 88.38 102 GLU A N 1
ATOM 818 C CA . GLU A 1 102 ? -25.991 14.506 28.065 1.00 88.38 102 GLU A CA 1
ATOM 819 C C . GLU A 1 102 ? -24.958 15.345 28.846 1.00 88.38 102 GLU A C 1
ATOM 821 O O . GLU A 1 102 ? -24.989 15.328 30.075 1.00 88.38 102 GLU A O 1
ATOM 826 N N . GLU A 1 103 ? -24.023 16.030 28.167 1.00 77.19 103 GLU A N 1
ATOM 827 C CA . GLU A 1 103 ? -22.902 16.791 28.762 1.00 77.19 103 GLU A CA 1
ATOM 828 C C . GLU A 1 103 ? -22.050 15.980 29.759 1.00 77.19 103 GLU A C 1
ATOM 830 O O . GLU A 1 103 ? -21.293 16.516 30.573 1.00 77.19 103 GLU A O 1
ATOM 835 N N . LYS A 1 104 ? -22.135 14.648 29.699 1.00 74.31 104 LYS A N 1
ATOM 836 C CA . LYS A 1 104 ? -21.361 13.761 30.562 1.00 74.31 104 LYS A CA 1
ATOM 837 C C . LYS A 1 104 ? -19.953 13.621 30.011 1.00 74.31 104 LYS A C 1
ATOM 839 O O . LYS A 1 104 ? -19.740 13.487 28.807 1.00 74.31 104 LYS A O 1
ATOM 844 N N . LYS A 1 105 ? -18.970 13.557 30.915 1.00 73.25 105 LYS A N 1
ATOM 845 C CA . LYS A 1 105 ? -17.608 13.166 30.544 1.00 73.25 105 LYS A CA 1
ATOM 846 C C . LYS A 1 105 ? -17.660 11.770 29.926 1.00 73.25 105 LYS A C 1
ATOM 848 O O . LYS A 1 105 ? -17.980 10.794 30.605 1.00 73.25 105 LYS A O 1
ATOM 853 N N . VAL A 1 106 ? -17.349 11.685 28.639 1.00 68.31 106 VAL A N 1
ATOM 854 C CA . VAL A 1 106 ? -17.374 10.421 27.911 1.00 68.31 106 VAL A CA 1
ATOM 855 C C . VAL A 1 106 ? -16.142 9.609 28.306 1.00 68.31 106 VAL A C 1
ATOM 857 O O . VAL A 1 106 ? -15.031 9.915 27.884 1.00 68.31 106 VAL A O 1
ATOM 860 N N . SER A 1 107 ? -16.316 8.597 29.159 1.00 75.00 107 SER A N 1
ATOM 861 C CA . SER A 1 107 ? -15.293 7.567 29.347 1.00 75.00 107 SER A CA 1
ATOM 862 C C . SER A 1 107 ? -15.553 6.427 28.370 1.00 75.00 107 SER A C 1
ATOM 864 O O . SER A 1 107 ? -16.655 5.863 28.341 1.00 75.00 107 SER A O 1
ATOM 866 N N . PHE A 1 108 ? -14.535 6.099 27.587 1.00 76.44 108 PHE A N 1
ATOM 867 C CA . PHE A 1 108 ? -14.516 4.935 26.715 1.00 76.44 108 PHE A CA 1
ATOM 868 C C . PHE A 1 108 ? -13.711 3.818 27.365 1.00 76.44 108 PHE A C 1
ATOM 870 O O . PHE A 1 108 ? -12.739 4.092 28.074 1.00 76.44 108 PHE A O 1
ATOM 877 N N . ASP A 1 109 ? -14.097 2.573 27.092 1.00 88.56 109 ASP A N 1
ATOM 878 C CA . ASP A 1 109 ? -13.130 1.484 27.161 1.00 88.56 109 ASP A CA 1
ATOM 879 C C . ASP A 1 109 ? -11.989 1.779 26.170 1.00 88.56 109 ASP A C 1
ATOM 881 O O . ASP A 1 109 ? -12.176 2.419 25.130 1.00 88.56 109 ASP A O 1
ATOM 885 N N . PHE A 1 110 ? -10.793 1.310 26.498 1.00 92.75 110 PHE A N 1
ATOM 886 C CA . PHE A 1 110 ? -9.622 1.391 25.641 1.00 92.75 110 PHE A CA 1
ATOM 887 C C . PHE A 1 110 ? -9.908 0.873 24.221 1.00 92.75 110 PHE A C 1
ATOM 889 O O . PHE A 1 110 ? -9.485 1.494 23.240 1.00 92.75 110 PHE A O 1
ATOM 896 N N . TRP A 1 111 ? -10.663 -0.224 24.086 1.00 95.12 111 TRP A N 1
ATOM 897 C CA . TRP A 1 111 ? -10.986 -0.794 22.776 1.00 95.12 111 TRP A CA 1
ATOM 898 C C . TRP A 1 111 ? -12.010 0.020 22.000 1.00 95.12 111 TRP A C 1
ATOM 900 O O . TRP A 1 111 ? -11.835 0.182 20.795 1.00 95.12 111 TRP A O 1
ATOM 910 N N . ASP A 1 112 ? -13.006 0.597 22.670 1.00 92.94 112 ASP A N 1
ATOM 911 C CA . ASP A 1 112 ? -13.945 1.535 22.049 1.00 92.94 112 ASP A CA 1
ATOM 912 C C . ASP A 1 112 ? -13.208 2.764 21.505 1.00 92.94 112 ASP A C 1
ATOM 914 O O . ASP A 1 112 ? -13.402 3.159 20.355 1.00 92.94 112 ASP A O 1
ATOM 918 N N . GLY A 1 113 ? -12.293 3.328 22.300 1.00 92.88 113 GLY A N 1
ATOM 919 C CA . GLY A 1 113 ? -11.446 4.441 21.871 1.00 92.88 113 GLY A CA 1
ATOM 920 C C . GLY A 1 113 ? -10.573 4.074 20.669 1.00 92.88 113 GLY A C 1
ATOM 921 O O . GLY A 1 113 ? -10.510 4.824 19.697 1.00 92.88 113 GLY A O 1
ATOM 922 N N . THR A 1 114 ? -9.959 2.888 20.691 1.00 95.44 114 THR A N 1
ATOM 923 C CA . THR A 1 114 ? -9.142 2.384 19.573 1.00 95.44 114 THR A CA 1
ATOM 924 C C . THR A 1 114 ? -9.988 2.151 18.318 1.00 95.44 114 THR A C 1
ATOM 926 O O . THR A 1 114 ? -9.561 2.483 17.213 1.00 95.44 114 THR A O 1
ATOM 929 N N . ARG A 1 115 ? -11.207 1.619 18.471 1.00 96.06 115 ARG A N 1
ATOM 930 C CA . ARG A 1 115 ? -12.140 1.373 17.366 1.00 96.06 115 ARG A CA 1
ATOM 931 C C . ARG A 1 115 ? -12.570 2.679 16.700 1.00 96.06 115 ARG A C 1
ATOM 933 O O . ARG A 1 115 ? -12.508 2.786 15.478 1.00 96.06 115 ARG A O 1
ATOM 940 N N . LEU A 1 116 ? -12.946 3.681 17.497 1.00 94.56 116 LEU A N 1
ATOM 941 C CA . LEU A 1 116 ? -13.277 5.021 17.003 1.00 94.56 116 LEU A CA 1
ATOM 942 C C . LEU A 1 116 ? -12.074 5.679 16.328 1.00 94.56 116 LEU A C 1
ATOM 944 O O . LEU A 1 116 ? -12.223 6.321 15.286 1.00 94.56 116 LEU A O 1
ATOM 948 N N . PHE A 1 117 ? -10.878 5.503 16.891 1.00 95.44 117 PHE A N 1
ATOM 949 C CA . PHE A 1 117 ? -9.657 6.038 16.306 1.00 95.44 117 PHE A CA 1
ATOM 950 C C . PHE A 1 117 ? -9.335 5.413 14.943 1.00 95.44 117 PHE A C 1
ATOM 952 O O . PHE A 1 117 ? -8.958 6.139 14.026 1.00 95.44 117 PHE A O 1
ATOM 959 N N . LEU A 1 118 ? -9.554 4.106 14.768 1.00 96.62 118 LEU A N 1
ATOM 960 C CA . LEU A 1 118 ? -9.422 3.440 13.470 1.00 96.62 118 LEU A CA 1
ATOM 961 C C . LEU A 1 118 ? -10.388 4.022 12.431 1.00 96.62 118 LEU A C 1
ATOM 963 O O . LEU A 1 118 ? -9.927 4.484 11.388 1.00 96.62 118 LEU A O 1
ATOM 967 N N . GLN A 1 119 ? -11.693 4.072 12.718 1.00 96.00 119 GLN A N 1
ATOM 968 C CA . GLN A 1 119 ? -12.659 4.572 11.733 1.00 96.00 119 GLN A CA 1
ATOM 969 C C . GLN A 1 119 ? -12.442 6.057 11.410 1.00 96.00 119 GLN A C 1
ATOM 971 O O . GLN A 1 119 ? -12.493 6.458 10.248 1.00 96.00 119 GLN A O 1
ATOM 976 N N . SER A 1 120 ? -12.180 6.885 12.425 1.00 94.31 120 SER A N 1
ATOM 977 C CA . SER A 1 120 ? -11.906 8.311 12.204 1.00 94.31 120 SER A CA 1
ATOM 978 C C . SER A 1 120 ? -10.618 8.533 11.415 1.00 94.31 120 SER A C 1
ATOM 980 O O . SER A 1 120 ? -10.593 9.394 10.539 1.00 94.31 120 SER A O 1
ATOM 982 N N . SER A 1 121 ? -9.577 7.731 11.657 1.00 95.50 121 SER A N 1
ATOM 983 C CA . SER A 1 121 ? -8.340 7.785 10.873 1.00 95.50 121 SER A CA 1
ATOM 984 C C . SER A 1 121 ? -8.557 7.325 9.435 1.00 95.50 121 SER A C 1
ATOM 986 O O . SER A 1 121 ? -8.012 7.948 8.528 1.00 95.50 121 SER A O 1
ATOM 988 N N . ALA A 1 122 ? -9.387 6.302 9.208 1.00 94.69 122 ALA A N 1
ATOM 989 C CA . ALA A 1 122 ? -9.755 5.860 7.867 1.00 94.69 122 ALA A CA 1
ATOM 990 C C . ALA A 1 122 ? -10.444 6.989 7.081 1.00 94.69 122 ALA A C 1
ATOM 992 O O . ALA A 1 122 ? -9.946 7.377 6.024 1.00 94.69 122 ALA A O 1
ATOM 993 N N . TRP A 1 123 ? -11.488 7.610 7.647 1.00 92.62 123 TRP A N 1
ATOM 994 C CA . TRP A 1 123 ? -12.166 8.768 7.040 1.00 92.62 123 TRP A CA 1
ATOM 995 C C . TRP A 1 123 ? -11.240 9.965 6.830 1.00 92.62 123 TRP A C 1
ATOM 997 O O . TRP A 1 123 ? -11.262 10.619 5.785 1.00 92.62 123 TRP A O 1
ATOM 1007 N N . PHE A 1 124 ? -10.401 10.263 7.823 1.00 91.44 124 PHE A N 1
ATOM 1008 C CA . PHE A 1 124 ? -9.436 11.345 7.701 1.00 91.44 124 PHE A CA 1
ATOM 1009 C C . PHE A 1 124 ? -8.446 11.063 6.570 1.00 91.44 124 PHE A C 1
ATOM 1011 O O . PHE A 1 124 ? -8.127 11.967 5.810 1.00 91.44 124 PHE A O 1
ATOM 1018 N N . SER A 1 125 ? -8.017 9.812 6.397 1.00 90.44 125 SER A N 1
ATOM 1019 C CA . SER A 1 125 ? -7.095 9.426 5.330 1.00 90.44 125 SER A CA 1
ATOM 1020 C C . SER A 1 125 ? -7.709 9.494 3.930 1.00 90.44 125 SER A C 1
ATOM 1022 O O . SER A 1 125 ? -6.987 9.726 2.973 1.00 90.44 125 SER A O 1
ATOM 1024 N N . GLU A 1 126 ? -9.023 9.325 3.778 1.00 84.00 126 GLU A N 1
ATOM 1025 C CA . GLU A 1 126 ? -9.683 9.469 2.470 1.00 84.00 126 GLU A CA 1
ATOM 1026 C C . GLU A 1 126 ? -9.655 10.922 1.984 1.00 84.00 126 GLU A C 1
ATOM 1028 O O . GLU A 1 126 ? -9.534 11.187 0.790 1.00 84.00 126 GLU A O 1
ATOM 1033 N N . THR A 1 127 ? -9.726 11.869 2.923 1.00 79.88 127 THR A N 1
ATOM 1034 C CA . THR A 1 127 ? -9.687 13.312 2.637 1.00 79.88 127 THR A CA 1
ATOM 1035 C C . THR A 1 127 ? -8.267 13.878 2.649 1.00 79.88 127 THR A C 1
ATOM 1037 O O . THR A 1 127 ? -7.944 14.763 1.861 1.00 79.88 127 THR A O 1
ATOM 1040 N N . HIS A 1 128 ? -7.410 13.347 3.520 1.00 75.19 128 HIS A N 1
ATOM 1041 C CA . HIS A 1 128 ? -6.023 13.746 3.734 1.00 75.19 128 HIS A CA 1
ATOM 1042 C C . HIS A 1 128 ? -5.141 12.515 3.529 1.00 75.19 128 HIS A C 1
ATOM 1044 O O . HIS A 1 128 ? -4.702 11.845 4.469 1.00 75.19 128 HIS A O 1
ATOM 1050 N N . SER A 1 129 ? -4.913 12.215 2.254 1.00 68.44 129 SER A N 1
ATOM 1051 C CA . SER A 1 129 ? -4.393 10.951 1.731 1.00 68.44 129 SER A CA 1
ATOM 1052 C C . SER A 1 129 ? -2.972 10.585 2.149 1.00 68.44 129 SER A C 1
ATOM 1054 O O . SER A 1 129 ? -2.488 9.523 1.790 1.00 68.44 129 SER A O 1
ATOM 1056 N N . GLU A 1 130 ? -2.319 11.361 3.002 1.00 84.44 130 GLU A N 1
ATOM 1057 C CA . GLU A 1 130 ? -0.984 11.039 3.500 1.00 84.44 130 GLU A CA 1
ATOM 1058 C C . GLU A 1 130 ? -0.997 10.218 4.793 1.00 84.44 130 GLU A C 1
ATOM 1060 O O . GLU A 1 130 ? 0.005 9.582 5.120 1.00 84.44 130 GLU A O 1
ATOM 1065 N N . LYS A 1 131 ? -2.097 10.190 5.559 1.00 91.06 131 LYS A N 1
ATOM 1066 C CA . LYS A 1 131 ? -2.064 9.528 6.870 1.00 91.06 131 LYS A CA 1
ATOM 1067 C C . LYS A 1 131 ? -2.169 8.007 6.749 1.00 91.06 131 LYS A C 1
ATOM 1069 O O . LYS A 1 131 ? -3.019 7.480 6.036 1.00 91.06 131 LYS A O 1
ATOM 1074 N N . VAL A 1 132 ? -1.328 7.329 7.524 1.00 95.12 132 VAL A N 1
ATOM 1075 C CA . VAL A 1 132 ? -1.349 5.890 7.802 1.00 95.12 132 VAL A CA 1
ATOM 1076 C C . VAL A 1 132 ? -1.136 5.664 9.299 1.00 95.12 132 VAL A C 1
ATOM 1078 O O . VAL A 1 132 ? -0.651 6.558 10.004 1.00 95.12 132 VAL A O 1
ATOM 1081 N N . PHE A 1 133 ? -1.494 4.483 9.791 1.00 96.19 133 PHE A N 1
ATOM 1082 C CA . PHE A 1 133 ? -1.114 4.039 11.124 1.00 96.19 133 PHE A CA 1
ATOM 1083 C C . PHE A 1 133 ? 0.368 3.706 11.212 1.00 96.19 133 PHE A C 1
ATOM 1085 O O . PHE A 1 133 ? 0.963 3.137 10.295 1.00 96.19 133 PHE A O 1
ATOM 1092 N N . GLU A 1 134 ? 0.943 4.054 12.358 1.00 93.88 134 GLU A N 1
ATOM 1093 C CA . GLU A 1 134 ? 2.277 3.631 12.743 1.00 93.88 134 GLU A CA 1
ATOM 1094 C C . GLU A 1 134 ? 2.203 2.280 13.462 1.00 93.88 134 GLU A C 1
ATOM 1096 O O . GLU A 1 134 ? 1.149 1.643 13.549 1.00 93.88 134 GLU A O 1
ATOM 1101 N N . ASN A 1 135 ? 3.354 1.795 13.929 1.00 94.81 135 ASN A N 1
ATOM 1102 C CA . ASN A 1 135 ? 3.499 0.426 14.414 1.00 94.81 135 ASN A CA 1
ATOM 1103 C C . ASN A 1 135 ? 2.555 0.123 15.577 1.00 94.81 135 ASN A C 1
ATOM 1105 O O . ASN A 1 135 ? 1.995 -0.967 15.637 1.00 94.81 135 ASN A O 1
ATOM 1109 N N . HIS A 1 136 ? 2.363 1.068 16.491 1.00 95.06 136 HIS A N 1
ATOM 1110 C CA . HIS A 1 136 ? 1.540 0.848 17.671 1.00 95.06 136 HIS A CA 1
ATOM 1111 C C . HIS A 1 136 ? 0.058 0.683 17.298 1.00 95.06 136 HIS A C 1
ATOM 1113 O O . HIS A 1 136 ? -0.564 -0.321 17.647 1.00 95.06 136 HIS A O 1
ATOM 1119 N N . GLU A 1 137 ? -0.492 1.607 16.516 1.0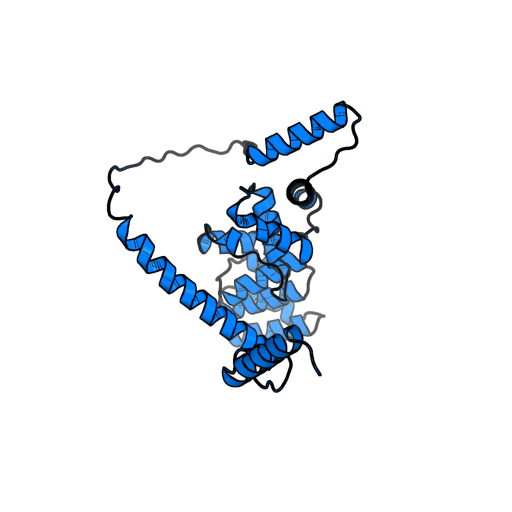0 96.31 137 GLU A N 1
ATOM 1120 C CA . GLU A 1 137 ? -1.922 1.673 16.207 1.00 96.31 137 GLU A CA 1
ATOM 1121 C C . GLU A 1 137 ? -2.390 0.480 15.374 1.00 96.31 137 GLU A C 1
ATOM 1123 O O . GLU A 1 137 ? -3.421 -0.133 15.668 1.00 96.31 137 GLU A O 1
ATOM 1128 N N . ILE A 1 138 ? -1.613 0.107 14.353 1.00 96.44 138 ILE A N 1
ATOM 1129 C CA . ILE A 1 138 ? -1.967 -1.032 13.506 1.00 96.44 138 ILE A CA 1
ATOM 1130 C C . ILE A 1 138 ? -1.868 -2.356 14.271 1.00 96.44 138 ILE A C 1
ATOM 1132 O O . ILE A 1 138 ? -2.699 -3.241 14.067 1.00 96.44 138 ILE A O 1
ATOM 1136 N N . ASN A 1 139 ? -0.918 -2.486 15.207 1.00 96.56 139 ASN A N 1
ATOM 1137 C CA . ASN A 1 139 ? -0.827 -3.666 16.066 1.00 96.56 139 ASN A CA 1
ATOM 1138 C C . ASN A 1 139 ? -2.022 -3.759 17.029 1.00 96.56 139 ASN A C 1
ATOM 1140 O O . ASN A 1 139 ? -2.555 -4.853 17.219 1.00 96.56 139 ASN A O 1
ATOM 1144 N N . LEU A 1 140 ? -2.512 -2.637 17.571 1.00 96.62 140 LEU A N 1
ATOM 1145 C CA . LEU A 1 140 ? -3.743 -2.630 18.373 1.00 96.62 140 LEU A CA 1
ATOM 1146 C C . LEU A 1 140 ? -4.958 -3.105 17.566 1.00 96.62 140 LEU A C 1
ATOM 1148 O O . LEU A 1 140 ? -5.708 -3.966 18.034 1.00 96.62 140 LEU A O 1
ATOM 1152 N N . ALA A 1 141 ? -5.126 -2.608 16.336 1.00 96.81 141 ALA A N 1
ATOM 1153 C CA . ALA A 1 141 ? -6.186 -3.077 15.442 1.00 96.81 141 ALA A CA 1
ATOM 1154 C C . ALA A 1 141 ? -6.028 -4.572 15.113 1.00 96.81 141 ALA A C 1
ATOM 1156 O O . ALA A 1 141 ? -7.000 -5.332 15.108 1.00 96.81 141 ALA A O 1
ATOM 1157 N N . TYR A 1 142 ? -4.791 -5.024 14.907 1.00 96.75 142 TYR A N 1
ATOM 1158 C CA . TYR A 1 142 ? -4.490 -6.417 14.606 1.00 96.75 142 TYR A CA 1
ATOM 1159 C C . TYR A 1 142 ? -4.799 -7.371 15.770 1.00 96.75 142 TYR A C 1
ATOM 1161 O O . TYR A 1 142 ? -5.261 -8.494 15.545 1.00 96.75 142 TYR A O 1
ATOM 1169 N N . ILE A 1 143 ? -4.620 -6.944 17.024 1.00 97.06 143 ILE A N 1
ATOM 1170 C CA . ILE A 1 143 ? -5.040 -7.726 18.202 1.00 97.06 143 ILE A CA 1
ATOM 1171 C C . ILE A 1 143 ? -6.546 -8.034 18.138 1.00 97.06 143 ILE A C 1
ATOM 1173 O O . ILE A 1 143 ? -6.965 -9.145 18.466 1.00 97.06 143 ILE A O 1
ATOM 1177 N N . GLN A 1 144 ? -7.352 -7.092 17.646 1.00 96.88 144 GLN A N 1
ATOM 1178 C CA . GLN A 1 144 ? -8.811 -7.212 17.560 1.00 96.88 144 GLN A CA 1
ATOM 1179 C C . GLN A 1 144 ? -9.320 -7.784 16.229 1.00 96.88 144 GLN A C 1
ATOM 1181 O O . GLN A 1 144 ? -10.526 -7.936 16.052 1.00 96.88 144 GLN A O 1
ATOM 1186 N N . ARG A 1 145 ? -8.433 -8.179 15.307 1.00 95.62 145 ARG A N 1
ATOM 1187 C CA . ARG A 1 145 ? -8.773 -8.577 13.925 1.00 95.62 145 ARG A CA 1
ATOM 1188 C C . ARG A 1 145 ? -9.828 -9.684 13.776 1.00 95.62 145 ARG A C 1
ATOM 1190 O O . ARG A 1 145 ? -10.486 -9.758 12.746 1.00 95.62 145 ARG A O 1
ATOM 1197 N N . LYS A 1 146 ? -9.963 -10.570 14.773 1.00 95.56 146 LYS A N 1
ATOM 1198 C CA . LYS A 1 146 ? -10.973 -11.651 14.798 1.00 95.56 146 LYS A CA 1
ATOM 1199 C C . LYS A 1 146 ? -12.295 -11.230 15.458 1.00 95.56 146 LYS A C 1
ATOM 1201 O O . LYS A 1 146 ? -13.279 -11.943 15.332 1.00 95.56 146 LYS A O 1
ATOM 1206 N N . LYS A 1 147 ? -12.295 -10.124 16.206 1.00 95.69 147 LYS A N 1
ATOM 1207 C CA . LYS A 1 147 ? -13.438 -9.620 16.983 1.00 95.69 147 LYS A CA 1
ATOM 1208 C C . LYS A 1 147 ? -14.135 -8.452 16.298 1.00 95.69 147 LYS A C 1
ATOM 1210 O O . LYS A 1 147 ? -15.332 -8.272 16.476 1.00 95.69 147 LYS A O 1
ATOM 1215 N N . TRP A 1 148 ? -13.385 -7.638 15.561 1.00 95.50 148 TRP A N 1
ATOM 1216 C CA . TRP A 1 148 ? -13.930 -6.513 14.819 1.00 95.50 148 TRP A CA 1
ATOM 1217 C C . TRP A 1 148 ? -14.248 -6.914 13.388 1.00 95.50 148 TRP A C 1
ATOM 1219 O O . TRP A 1 148 ? -13.364 -7.296 12.625 1.00 95.50 148 TRP A O 1
ATOM 1229 N N . GLU A 1 149 ? -15.508 -6.734 13.018 1.00 95.00 149 GLU A N 1
ATOM 1230 C CA . GLU A 1 149 ? -15.877 -6.500 11.628 1.00 95.00 149 GLU A CA 1
ATOM 1231 C C . GLU A 1 149 ? -15.394 -5.099 11.248 1.00 95.00 149 GLU A C 1
ATOM 1233 O O . GLU A 1 149 ? -15.669 -4.135 11.971 1.00 95.00 149 GLU A O 1
ATOM 1238 N N . ILE A 1 150 ? -14.648 -4.991 10.150 1.00 94.38 150 ILE A N 1
ATOM 1239 C CA . ILE A 1 150 ? -14.095 -3.727 9.654 1.00 94.38 150 ILE A CA 1
ATOM 1240 C C . ILE A 1 150 ? -14.824 -3.286 8.386 1.00 94.38 150 ILE A C 1
ATOM 1242 O O . ILE A 1 150 ? -15.251 -4.125 7.596 1.00 94.38 150 ILE A O 1
ATOM 1246 N N . SER A 1 151 ? -14.971 -1.976 8.199 1.00 93.88 151 SER A N 1
ATOM 1247 C CA . SER A 1 151 ? -15.508 -1.412 6.955 1.00 93.88 151 SER A CA 1
ATOM 1248 C C . SER A 1 151 ? -14.466 -1.455 5.828 1.00 93.88 151 SER A C 1
ATOM 1250 O O . SER A 1 151 ? -13.269 -1.621 6.082 1.00 93.88 151 SER A O 1
ATOM 1252 N N . ASP A 1 152 ? -14.889 -1.242 4.579 1.00 91.50 152 ASP A N 1
ATOM 1253 C CA . ASP A 1 152 ? -13.957 -1.159 3.445 1.00 91.50 152 ASP A CA 1
ATOM 1254 C C . ASP A 1 152 ? -12.960 -0.003 3.584 1.00 91.50 152 ASP A C 1
ATOM 1256 O O . ASP A 1 152 ? -11.776 -0.178 3.293 1.00 91.50 152 ASP A O 1
ATOM 1260 N N . SER A 1 153 ? -13.406 1.144 4.114 1.00 92.31 153 SER A N 1
ATOM 1261 C CA . SER A 1 153 ? -12.529 2.285 4.420 1.00 92.31 153 SER A CA 1
ATOM 1262 C C . SER A 1 153 ? -11.429 1.912 5.419 1.00 92.31 153 SER A C 1
ATOM 1264 O O . SER A 1 153 ? -10.253 2.218 5.218 1.00 92.31 153 SER A O 1
ATOM 1266 N N . GLU A 1 154 ? -11.784 1.177 6.477 1.00 95.38 154 GLU A N 1
ATOM 1267 C CA . GLU A 1 154 ? -10.837 0.736 7.500 1.00 95.38 154 GLU A CA 1
ATOM 1268 C C . GLU A 1 154 ? -9.886 -0.316 6.948 1.00 95.38 154 GLU A C 1
ATOM 1270 O O . GLU A 1 154 ? -8.684 -0.260 7.205 1.00 95.38 154 GLU A O 1
ATOM 1275 N N . ARG A 1 155 ? -10.410 -1.253 6.154 1.00 95.06 155 ARG A N 1
ATOM 1276 C CA . ARG A 1 155 ? -9.613 -2.274 5.479 1.00 95.06 155 ARG A CA 1
ATOM 1277 C C . ARG A 1 155 ? -8.572 -1.635 4.567 1.00 95.06 155 ARG A C 1
ATOM 1279 O O . ARG A 1 155 ? -7.392 -1.969 4.680 1.00 95.06 155 ARG A O 1
ATOM 1286 N N . LEU A 1 156 ? -8.977 -0.699 3.709 1.00 94.06 156 LEU A N 1
ATOM 1287 C CA . LEU A 1 156 ? -8.054 0.020 2.835 1.00 94.06 156 LEU A CA 1
ATOM 1288 C C . LEU A 1 156 ? -7.012 0.788 3.656 1.00 94.06 156 LEU A C 1
ATOM 1290 O O . LEU A 1 156 ? -5.818 0.669 3.387 1.00 94.06 156 LEU A O 1
ATOM 1294 N N . PHE A 1 157 ? -7.433 1.517 4.689 1.00 96.00 157 PHE A N 1
ATOM 1295 C CA . PHE A 1 157 ? -6.527 2.270 5.555 1.00 96.00 157 PHE A CA 1
ATOM 1296 C C . PHE A 1 157 ? -5.483 1.381 6.252 1.00 96.00 157 PHE A C 1
ATOM 1298 O O . PHE A 1 157 ? -4.291 1.708 6.271 1.00 96.00 157 PHE A O 1
ATOM 1305 N N . LEU A 1 158 ? -5.894 0.226 6.776 1.00 96.88 158 LEU A N 1
ATOM 1306 C CA . LEU A 1 158 ? -4.998 -0.747 7.403 1.00 96.88 158 LEU A CA 1
ATOM 1307 C C . LEU A 1 158 ? -4.021 -1.356 6.391 1.00 96.88 158 LEU A C 1
ATOM 1309 O O . LEU A 1 158 ? -2.828 -1.456 6.678 1.00 96.88 158 LEU A O 1
ATOM 1313 N N . ILE A 1 159 ? -4.489 -1.693 5.185 1.00 95.94 159 ILE A N 1
ATOM 1314 C CA . ILE A 1 159 ? -3.625 -2.208 4.115 1.00 95.94 159 ILE A CA 1
ATOM 1315 C C . ILE A 1 159 ? -2.602 -1.152 3.677 1.00 95.94 159 ILE A C 1
ATOM 1317 O O . ILE A 1 159 ? -1.422 -1.469 3.558 1.00 95.94 159 ILE A O 1
ATOM 1321 N N . ARG A 1 160 ? -3.006 0.112 3.503 1.00 96.06 160 ARG A N 1
ATOM 1322 C CA . ARG A 1 160 ? -2.081 1.225 3.211 1.00 96.06 160 ARG A CA 1
ATOM 1323 C C . ARG A 1 160 ? -1.027 1.373 4.308 1.00 96.06 160 ARG A C 1
ATOM 1325 O O . ARG A 1 160 ? 0.163 1.546 4.037 1.00 96.06 160 ARG A O 1
ATOM 1332 N N . SER A 1 161 ? -1.454 1.242 5.560 1.00 96.75 161 SER A N 1
ATOM 1333 C CA . SER A 1 161 ? -0.564 1.316 6.719 1.00 96.75 161 SER A CA 1
ATOM 1334 C C . SER A 1 161 ? 0.458 0.184 6.739 1.00 96.75 161 SER A C 1
ATOM 1336 O O . SER A 1 161 ? 1.629 0.446 7.001 1.00 96.75 161 SER A O 1
ATOM 1338 N N . PHE A 1 162 ? 0.046 -1.031 6.383 1.00 96.38 162 PHE A N 1
ATOM 1339 C CA . PHE A 1 162 ? 0.926 -2.182 6.193 1.00 96.38 162 PHE A CA 1
ATOM 1340 C C . PHE A 1 162 ? 1.904 -1.999 5.026 1.00 96.38 162 PHE A C 1
ATOM 1342 O O . PHE A 1 162 ? 3.105 -2.149 5.207 1.00 96.38 162 PHE A O 1
ATOM 1349 N N . ILE A 1 163 ? 1.408 -1.627 3.844 1.00 95.75 163 ILE A N 1
ATOM 1350 C CA . ILE A 1 163 ? 2.222 -1.501 2.625 1.00 95.75 163 ILE A CA 1
ATOM 1351 C C . ILE A 1 163 ? 3.300 -0.422 2.773 1.00 95.75 163 ILE A C 1
ATOM 1353 O O . ILE A 1 163 ? 4.389 -0.564 2.230 1.00 95.75 163 ILE A O 1
ATOM 1357 N N . SER A 1 164 ? 3.022 0.648 3.520 1.00 95.38 164 SER A N 1
ATOM 1358 C CA . SER A 1 164 ? 3.994 1.725 3.758 1.00 95.38 164 SER A CA 1
ATOM 1359 C C . SER A 1 164 ? 5.136 1.368 4.720 1.00 95.38 164 SER A C 1
ATOM 1361 O O . SER A 1 164 ? 5.991 2.221 4.969 1.00 95.38 164 SER A O 1
ATOM 1363 N N . ASP A 1 165 ? 5.166 0.154 5.277 1.00 93.88 165 ASP A N 1
ATOM 1364 C CA . ASP A 1 165 ? 6.222 -0.296 6.179 1.00 93.88 165 ASP A CA 1
ATOM 1365 C C . ASP A 1 165 ? 7.272 -1.158 5.473 1.00 93.88 165 ASP A C 1
ATOM 1367 O O . ASP A 1 165 ? 7.049 -2.317 5.136 1.00 93.88 165 ASP A O 1
ATOM 1371 N N . PHE A 1 166 ? 8.465 -0.591 5.312 1.00 88.00 166 PHE A N 1
ATOM 1372 C CA . PHE A 1 166 ? 9.603 -1.259 4.679 1.00 88.00 166 PHE A CA 1
ATOM 1373 C C . PHE A 1 166 ? 10.349 -2.228 5.601 1.00 88.00 166 PHE A C 1
ATOM 1375 O O . PHE A 1 166 ? 11.255 -2.921 5.141 1.00 88.00 166 PHE A O 1
ATOM 1382 N N . TYR A 1 167 ? 10.000 -2.265 6.889 1.00 88.44 167 TYR A N 1
ATOM 1383 C CA . TYR A 1 167 ? 10.705 -3.048 7.902 1.00 88.44 167 TYR A CA 1
ATOM 1384 C C . TYR A 1 167 ? 9.874 -4.212 8.459 1.00 88.44 167 TYR A C 1
ATOM 1386 O O . TYR A 1 167 ? 10.335 -4.908 9.357 1.00 88.44 167 TYR A O 1
ATOM 1394 N N . ASN A 1 168 ? 8.676 -4.458 7.918 1.00 85.94 168 ASN A N 1
ATOM 1395 C CA . ASN A 1 168 ? 7.809 -5.588 8.280 1.00 85.94 168 ASN A CA 1
ATOM 1396 C C . ASN A 1 168 ? 7.399 -5.652 9.772 1.00 85.94 168 ASN A C 1
ATOM 1398 O O . ASN A 1 168 ? 7.142 -6.729 10.309 1.00 85.94 168 ASN A O 1
ATOM 1402 N N . HIS A 1 169 ? 7.305 -4.510 10.451 1.00 90.88 169 HIS A N 1
ATOM 1403 C CA . HIS A 1 169 ? 6.798 -4.371 11.822 1.00 90.88 169 HIS A CA 1
ATOM 1404 C C . HIS A 1 169 ? 5.271 -4.251 11.904 1.00 90.88 169 HIS A C 1
ATOM 1406 O O . HIS A 1 169 ? 4.667 -4.491 12.957 1.00 90.88 169 HIS A O 1
ATOM 1412 N N . ARG A 1 170 ? 4.636 -3.807 10.822 1.00 94.00 170 ARG A N 1
ATOM 1413 C CA . ARG A 1 170 ? 3.200 -3.569 10.747 1.00 94.00 170 ARG A CA 1
ATOM 1414 C C . ARG A 1 170 ? 2.517 -4.824 10.218 1.00 94.00 170 ARG A C 1
ATOM 1416 O O . ARG A 1 170 ? 2.794 -5.234 9.097 1.00 94.00 170 ARG A O 1
ATOM 1423 N N . PRO A 1 171 ? 1.626 -5.472 10.978 1.00 91.88 171 PRO A N 1
ATOM 1424 C CA . PRO A 1 171 ? 0.838 -6.564 10.433 1.00 91.88 171 PRO A CA 1
ATOM 1425 C C . PRO A 1 171 ? -0.222 -6.035 9.458 1.00 91.88 171 PRO A C 1
ATOM 1427 O O . PRO A 1 171 ? -0.833 -5.000 9.698 1.00 91.88 171 PRO A O 1
ATOM 1430 N N . GLY A 1 172 ? -0.492 -6.772 8.381 1.00 86.12 172 GLY A N 1
ATOM 1431 C CA . GLY A 1 172 ? -1.566 -6.412 7.444 1.00 86.12 172 GLY A CA 1
ATOM 1432 C C . GLY A 1 172 ? -2.072 -7.527 6.539 1.00 86.12 172 GLY A C 1
ATOM 1433 O O . GLY A 1 172 ? -3.195 -7.452 6.047 1.00 86.12 172 GLY A O 1
ATOM 1434 N N . TRP A 1 173 ? -1.298 -8.605 6.395 1.00 88.62 173 TRP A N 1
ATOM 1435 C CA . TRP A 1 173 ? -1.642 -9.787 5.598 1.00 88.62 173 TRP A CA 1
ATOM 1436 C C . TRP A 1 173 ? -3.016 -10.384 5.932 1.00 88.62 173 TRP A C 1
ATOM 1438 O O . TRP A 1 173 ? -3.708 -10.868 5.043 1.00 88.62 173 TRP A O 1
ATOM 1448 N N . TYR A 1 174 ? -3.451 -10.303 7.192 1.00 93.44 174 TYR A N 1
ATOM 1449 C CA . TYR A 1 174 ? -4.757 -10.812 7.610 1.00 93.44 174 TYR A CA 1
ATOM 1450 C C . TYR A 1 174 ? -5.912 -10.170 6.833 1.00 93.44 174 TYR A C 1
ATOM 1452 O O . TYR A 1 174 ? -6.861 -10.859 6.477 1.00 93.44 174 TYR A O 1
ATOM 1460 N N . TRP A 1 175 ? -5.826 -8.874 6.529 1.00 93.81 175 TRP A N 1
ATOM 1461 C CA . TRP A 1 175 ? -6.876 -8.148 5.803 1.00 93.81 175 TRP A CA 1
ATOM 1462 C C . TRP A 1 175 ? -6.793 -8.311 4.278 1.00 93.81 175 TRP A C 1
ATOM 1464 O O . TRP A 1 175 ? -7.647 -7.798 3.554 1.00 93.81 175 TRP A O 1
ATOM 1474 N N . LEU A 1 176 ? -5.791 -9.051 3.793 1.00 91.19 176 LEU A N 1
ATOM 1475 C CA . LEU A 1 176 ? -5.652 -9.470 2.398 1.00 91.19 176 LEU A CA 1
ATOM 1476 C C . LEU A 1 176 ? -6.111 -10.917 2.166 1.00 91.19 176 LEU A C 1
ATOM 1478 O O . LEU A 1 176 ? -6.227 -11.321 1.016 1.00 91.19 176 LEU A O 1
ATOM 1482 N N . ARG A 1 177 ? -6.390 -11.691 3.225 1.00 90.38 177 ARG A N 1
ATOM 1483 C CA . ARG A 1 177 ? -6.630 -13.147 3.151 1.00 90.38 177 ARG A CA 1
ATOM 1484 C C . ARG A 1 177 ? -7.773 -13.561 2.215 1.00 90.38 177 ARG A C 1
ATOM 1486 O O . ARG A 1 177 ? -7.727 -14.640 1.646 1.00 90.38 177 ARG A O 1
ATOM 1493 N N . ASP A 1 178 ? -8.782 -12.702 2.078 1.00 88.31 178 ASP A N 1
ATOM 1494 C CA . ASP A 1 178 ? -9.985 -12.963 1.281 1.00 88.31 178 ASP A CA 1
ATOM 1495 C C . ASP A 1 178 ? -9.837 -12.427 -0.160 1.00 88.31 178 ASP A C 1
ATOM 1497 O O . ASP A 1 178 ? -10.751 -12.525 -0.975 1.00 88.31 178 ASP A O 1
ATOM 1501 N N . SER A 1 179 ? -8.687 -11.822 -0.482 1.00 90.50 179 SER A N 1
ATOM 1502 C CA . SER A 1 179 ? -8.374 -11.295 -1.812 1.00 90.50 179 SER A CA 1
ATOM 1503 C C . SER A 1 179 ? -7.592 -12.329 -2.619 1.00 90.50 179 SER A C 1
ATOM 1505 O O . SER A 1 179 ? -6.616 -12.900 -2.142 1.00 90.50 179 SER A O 1
ATOM 1507 N N . ASN A 1 180 ? -7.997 -12.542 -3.870 1.00 92.56 180 ASN A N 1
ATOM 1508 C CA . ASN A 1 180 ? -7.202 -13.322 -4.814 1.00 92.56 180 ASN A CA 1
ATOM 1509 C C . ASN A 1 180 ? -6.030 -12.492 -5.369 1.00 92.56 180 ASN A C 1
ATOM 1511 O O . ASN A 1 180 ? -5.951 -11.277 -5.171 1.00 92.56 180 ASN A O 1
ATOM 1515 N N . GLU A 1 181 ? -5.122 -13.156 -6.084 1.00 90.50 181 GLU A N 1
ATOM 1516 C CA . GLU A 1 181 ? -3.926 -12.527 -6.651 1.00 90.50 181 GLU A CA 1
ATOM 1517 C C . GLU A 1 181 ? -4.260 -11.332 -7.557 1.00 90.50 181 GLU A C 1
ATOM 1519 O O . GLU A 1 181 ? -3.669 -10.263 -7.413 1.00 90.50 181 GLU A O 1
ATOM 1524 N N . ASP A 1 182 ? -5.255 -11.466 -8.438 1.00 91.06 182 ASP A N 1
ATOM 1525 C CA . ASP A 1 182 ? -5.686 -10.377 -9.321 1.00 91.06 182 ASP A CA 1
ATOM 1526 C C . ASP A 1 182 ? -6.208 -9.167 -8.539 1.00 91.06 182 ASP A C 1
ATOM 1528 O O . ASP A 1 182 ? -5.877 -8.024 -8.862 1.00 91.06 182 ASP A O 1
ATOM 1532 N N . GLY A 1 183 ? -6.992 -9.406 -7.487 1.00 92.19 183 GLY A N 1
ATOM 1533 C CA . GLY A 1 183 ? -7.512 -8.377 -6.593 1.00 92.19 183 GLY A CA 1
ATOM 1534 C C . GLY A 1 183 ? -6.397 -7.647 -5.851 1.00 92.19 183 GLY A C 1
ATOM 1535 O O . GLY A 1 183 ? -6.395 -6.415 -5.809 1.00 92.19 183 GLY A O 1
ATOM 1536 N N . ILE A 1 184 ? -5.408 -8.386 -5.340 1.00 93.38 184 ILE A N 1
ATOM 1537 C CA . ILE A 1 184 ? -4.222 -7.808 -4.694 1.00 93.38 184 ILE A CA 1
ATOM 1538 C C . ILE A 1 184 ? -3.422 -6.984 -5.706 1.00 93.38 184 ILE A C 1
ATOM 1540 O O . ILE A 1 184 ? -3.106 -5.826 -5.441 1.00 93.38 184 ILE A O 1
ATOM 1544 N N . ASN A 1 185 ? -3.152 -7.526 -6.894 1.00 94.00 185 ASN A N 1
ATOM 1545 C CA . ASN A 1 185 ? -2.425 -6.816 -7.942 1.00 94.00 185 ASN A CA 1
ATOM 1546 C C . ASN A 1 185 ? -3.157 -5.533 -8.361 1.00 94.00 185 ASN A C 1
ATOM 1548 O O . ASN A 1 185 ? -2.523 -4.493 -8.534 1.00 94.00 185 ASN A O 1
ATOM 1552 N N . ASN A 1 186 ? -4.485 -5.572 -8.513 1.00 93.81 186 ASN A N 1
ATOM 1553 C CA . ASN A 1 186 ? -5.306 -4.395 -8.822 1.00 93.81 186 ASN A CA 1
ATOM 1554 C C . ASN A 1 186 ? -5.237 -3.336 -7.718 1.00 93.81 186 ASN A C 1
ATOM 1556 O O . ASN A 1 186 ? -5.063 -2.155 -8.025 1.00 93.81 186 ASN A O 1
ATOM 1560 N N . LEU A 1 187 ? -5.291 -3.749 -6.451 1.00 95.06 187 LEU A N 1
ATOM 1561 C CA . LEU A 1 187 ? -5.108 -2.848 -5.317 1.00 95.06 187 LEU A CA 1
ATOM 1562 C C . LEU A 1 187 ? -3.723 -2.190 -5.346 1.00 95.06 187 LEU A C 1
ATOM 1564 O O . LEU A 1 187 ? -3.628 -0.967 -5.297 1.00 95.06 187 LEU A O 1
ATOM 1568 N N . LEU A 1 188 ? -2.653 -2.976 -5.489 1.00 96.44 188 LEU A N 1
ATOM 1569 C CA . LEU A 1 188 ? -1.280 -2.464 -5.533 1.00 96.44 188 LEU A CA 1
ATOM 1570 C C . LEU A 1 188 ? -1.060 -1.511 -6.716 1.00 96.44 188 LEU A C 1
ATOM 1572 O O . LEU A 1 188 ? -0.462 -0.452 -6.541 1.00 96.44 188 LEU A O 1
ATOM 1576 N N . LYS A 1 189 ? -1.600 -1.832 -7.900 1.00 96.06 189 LYS A N 1
ATOM 1577 C CA . LYS A 1 189 ? -1.602 -0.933 -9.066 1.00 96.06 189 LYS A CA 1
ATOM 1578 C C . LYS A 1 189 ? -2.282 0.395 -8.744 1.00 96.06 189 LYS A C 1
ATOM 1580 O O . LYS A 1 189 ? -1.737 1.453 -9.054 1.00 96.06 189 LYS A O 1
ATOM 1585 N N . SER A 1 190 ? -3.457 0.347 -8.117 1.00 95.31 190 SER A N 1
ATOM 1586 C CA . SER A 1 190 ? -4.198 1.550 -7.734 1.00 95.31 190 SER A CA 1
ATOM 1587 C C . SER A 1 190 ? -3.405 2.404 -6.746 1.00 95.31 190 SER A C 1
ATOM 1589 O O . SER A 1 190 ? -3.282 3.609 -6.952 1.00 95.31 190 SER A O 1
ATOM 1591 N N . LEU A 1 191 ? -2.818 1.780 -5.721 1.00 95.94 191 LEU A N 1
ATOM 1592 C CA . LEU A 1 191 ? -2.005 2.464 -4.718 1.00 95.94 191 LEU A CA 1
ATOM 1593 C C . LEU A 1 191 ? -0.759 3.103 -5.339 1.00 95.94 191 LEU A C 1
ATOM 1595 O O . LEU A 1 191 ? -0.512 4.284 -5.129 1.00 95.94 191 LEU A O 1
ATOM 1599 N N . LEU A 1 192 ? -0.023 2.371 -6.176 1.00 97.06 192 LEU A N 1
ATOM 1600 C CA . LEU A 1 192 ? 1.129 2.904 -6.907 1.00 97.06 192 LEU A CA 1
ATOM 1601 C C . LEU A 1 192 ? 0.771 4.139 -7.744 1.00 97.06 192 LEU A C 1
ATOM 1603 O O . LEU A 1 192 ? 1.557 5.070 -7.838 1.00 97.06 192 LEU A O 1
ATOM 1607 N N . THR A 1 193 ? -0.400 4.151 -8.376 1.00 95.44 193 THR A N 1
ATOM 1608 C CA . THR A 1 193 ? -0.726 5.157 -9.399 1.00 95.44 193 THR A CA 1
ATOM 1609 C C . THR A 1 193 ? -1.563 6.333 -8.902 1.00 95.44 193 THR A C 1
ATOM 1611 O O . THR A 1 193 ? -1.687 7.316 -9.636 1.00 95.44 193 THR A O 1
ATOM 1614 N N . HIS A 1 194 ? -2.149 6.241 -7.704 1.00 93.31 194 HIS A N 1
ATOM 1615 C CA . HIS A 1 194 ? -3.077 7.251 -7.183 1.00 93.31 194 HIS A CA 1
ATOM 1616 C C . HIS A 1 194 ? -2.884 7.595 -5.699 1.00 93.31 194 HIS A C 1
ATOM 1618 O O . HIS A 1 194 ? -3.469 8.579 -5.247 1.00 93.31 194 HIS A O 1
ATOM 1624 N N . ASP A 1 195 ? -2.107 6.831 -4.922 1.00 95.31 195 ASP A N 1
ATOM 1625 C CA . ASP A 1 195 ? -1.922 7.142 -3.500 1.00 95.31 195 ASP A CA 1
ATOM 1626 C C . ASP A 1 195 ? -1.017 8.368 -3.325 1.00 95.31 195 ASP A C 1
ATOM 1628 O O . ASP A 1 195 ? 0.059 8.459 -3.919 1.00 95.31 195 ASP A O 1
ATOM 1632 N N . SER A 1 196 ? -1.420 9.331 -2.499 1.00 93.19 196 SER A N 1
ATOM 1633 C CA . SER A 1 196 ? -0.596 10.522 -2.263 1.00 93.19 196 SER A CA 1
ATOM 1634 C C . SER A 1 196 ? 0.563 10.247 -1.306 1.00 93.19 196 SER A C 1
ATOM 1636 O O . SER A 1 196 ? 1.599 10.912 -1.402 1.00 93.19 196 SER A O 1
ATOM 1638 N N . ASN A 1 197 ? 0.451 9.230 -0.443 1.00 95.12 197 ASN A N 1
ATOM 1639 C CA . ASN A 1 197 ? 1.523 8.852 0.459 1.00 95.12 197 ASN A CA 1
ATOM 1640 C C . ASN A 1 197 ? 2.638 8.141 -0.323 1.00 95.12 197 ASN A C 1
ATOM 1642 O O . ASN A 1 197 ? 2.494 7.010 -0.795 1.00 95.12 197 ASN A O 1
ATOM 1646 N N . VAL A 1 198 ? 3.797 8.794 -0.402 1.00 96.00 198 VAL A N 1
ATOM 1647 C CA . VAL A 1 198 ? 4.973 8.269 -1.108 1.00 96.00 198 VAL A CA 1
ATOM 1648 C C . VAL A 1 198 ? 5.442 6.915 -0.570 1.00 96.00 198 VAL A C 1
ATOM 1650 O O . VAL A 1 198 ? 5.840 6.049 -1.347 1.00 96.00 198 VAL A O 1
ATOM 1653 N N . SER A 1 199 ? 5.358 6.684 0.741 1.00 96.56 199 SER A N 1
ATOM 1654 C CA . SER A 1 199 ? 5.737 5.405 1.343 1.00 96.56 199 SER A CA 1
ATOM 1655 C C . SER A 1 199 ? 4.786 4.286 0.926 1.00 96.56 199 SER A C 1
ATOM 1657 O O . SER A 1 199 ? 5.239 3.170 0.684 1.00 96.56 199 SER A O 1
ATOM 1659 N N . VAL A 1 200 ? 3.490 4.579 0.769 1.00 97.25 200 VAL A N 1
ATOM 1660 C CA . VAL A 1 200 ? 2.521 3.612 0.230 1.00 97.25 200 VAL A CA 1
ATOM 1661 C C . VAL A 1 200 ? 2.846 3.285 -1.227 1.00 97.25 200 VAL A C 1
ATOM 1663 O O . VAL A 1 200 ? 2.919 2.106 -1.573 1.00 97.25 200 VAL A O 1
ATOM 1666 N N . ARG A 1 201 ? 3.116 4.293 -2.071 1.00 97.81 201 ARG A N 1
ATOM 1667 C CA . ARG A 1 201 ? 3.492 4.063 -3.480 1.00 97.81 201 ARG A CA 1
ATOM 1668 C C . ARG A 1 201 ? 4.757 3.217 -3.610 1.00 97.81 201 ARG A C 1
ATOM 1670 O O . ARG A 1 201 ? 4.769 2.240 -4.357 1.00 97.81 201 ARG A O 1
ATOM 1677 N N . ARG A 1 202 ? 5.794 3.541 -2.829 1.00 97.38 202 ARG A N 1
ATOM 1678 C CA . ARG A 1 202 ? 7.047 2.770 -2.736 1.00 97.38 202 ARG A CA 1
ATOM 1679 C C . ARG A 1 202 ? 6.801 1.322 -2.305 1.00 97.38 202 ARG A C 1
ATOM 1681 O O . ARG A 1 202 ? 7.340 0.398 -2.905 1.00 97.38 202 ARG A O 1
ATOM 1688 N N . GLY A 1 203 ? 5.981 1.113 -1.278 1.00 96.56 203 GLY A N 1
ATOM 1689 C CA . GLY A 1 203 ? 5.626 -0.228 -0.819 1.00 96.56 203 GLY A CA 1
ATOM 1690 C C . GLY A 1 203 ? 4.892 -1.028 -1.892 1.00 96.56 203 GLY A C 1
ATOM 1691 O O . GLY A 1 203 ? 5.222 -2.187 -2.145 1.00 96.56 203 GLY A O 1
ATOM 1692 N N . ALA A 1 204 ? 3.947 -0.384 -2.580 1.00 97.31 204 ALA A N 1
ATOM 1693 C CA . ALA A 1 204 ? 3.168 -1.008 -3.637 1.00 97.31 204 ALA A CA 1
ATOM 1694 C C . ALA A 1 204 ? 4.046 -1.461 -4.811 1.00 97.31 204 ALA A C 1
ATOM 1696 O O . ALA A 1 204 ? 3.914 -2.603 -5.258 1.00 97.31 204 ALA A O 1
ATOM 1697 N N . ILE A 1 205 ? 4.974 -0.616 -5.280 1.00 97.75 205 ILE A N 1
ATOM 1698 C CA . ILE A 1 205 ? 5.873 -1.003 -6.375 1.00 97.75 205 ILE A CA 1
ATOM 1699 C C . ILE A 1 205 ? 6.851 -2.106 -5.966 1.00 97.75 205 ILE A C 1
ATOM 1701 O O . ILE A 1 205 ? 7.087 -3.018 -6.754 1.00 97.75 205 ILE A O 1
ATOM 1705 N N . ASN A 1 206 ? 7.361 -2.082 -4.732 1.00 94.88 206 ASN A N 1
ATOM 1706 C CA . ASN A 1 206 ? 8.245 -3.137 -4.235 1.00 94.88 206 ASN A CA 1
ATOM 1707 C C . ASN A 1 206 ? 7.532 -4.495 -4.210 1.00 94.88 206 ASN A C 1
ATOM 1709 O O . ASN A 1 206 ? 8.095 -5.497 -4.648 1.00 94.88 206 ASN A O 1
ATOM 1713 N N . LEU A 1 207 ? 6.276 -4.531 -3.754 1.00 94.38 207 LEU A N 1
ATOM 1714 C CA . LEU A 1 207 ? 5.475 -5.756 -3.755 1.00 94.38 207 LEU A CA 1
ATOM 1715 C C . LEU A 1 207 ? 5.203 -6.256 -5.178 1.00 94.38 207 LEU A C 1
ATOM 1717 O O . LEU A 1 207 ? 5.427 -7.433 -5.448 1.00 94.38 207 LEU A O 1
ATOM 1721 N N . LEU A 1 208 ? 4.802 -5.374 -6.101 1.00 95.56 208 LEU A N 1
ATOM 1722 C CA . LEU A 1 208 ? 4.597 -5.739 -7.510 1.00 95.56 208 LEU A CA 1
ATOM 1723 C C . LEU A 1 208 ? 5.882 -6.263 -8.170 1.00 95.56 208 LEU A C 1
ATOM 1725 O O . LEU A 1 208 ? 5.838 -7.217 -8.948 1.00 95.56 208 LEU A O 1
ATOM 1729 N N . ALA A 1 209 ? 7.030 -5.646 -7.873 1.00 93.31 209 ALA A N 1
ATOM 1730 C CA . ALA A 1 209 ? 8.322 -6.056 -8.418 1.00 93.31 209 ALA A CA 1
ATOM 1731 C C . ALA A 1 209 ? 8.751 -7.432 -7.895 1.00 93.31 209 ALA A C 1
ATOM 1733 O O . ALA A 1 209 ? 9.319 -8.220 -8.652 1.00 93.31 209 AL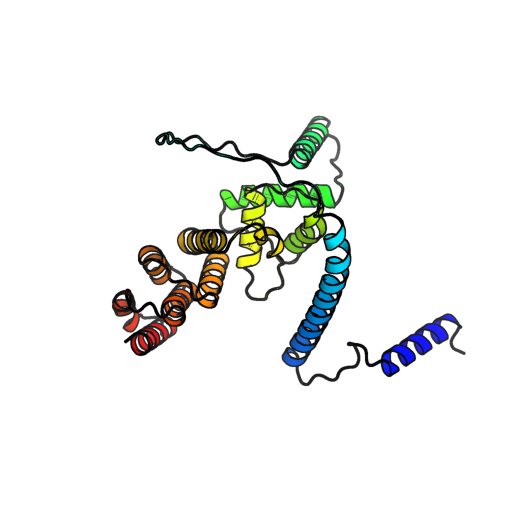A A O 1
ATOM 1734 N N . ASN A 1 210 ? 8.443 -7.739 -6.633 1.00 89.62 210 ASN A N 1
ATOM 1735 C CA . ASN A 1 210 ? 8.740 -9.031 -6.014 1.00 89.62 210 ASN A CA 1
ATOM 1736 C C . ASN A 1 210 ? 7.850 -10.164 -6.537 1.00 89.62 210 ASN A C 1
ATOM 1738 O O . ASN A 1 210 ? 8.293 -11.309 -6.585 1.00 89.62 210 ASN A O 1
ATOM 1742 N N . THR A 1 211 ? 6.617 -9.865 -6.956 1.00 88.50 211 THR A N 1
ATOM 1743 C CA . THR A 1 211 ? 5.721 -10.854 -7.580 1.00 88.50 211 THR A CA 1
ATOM 1744 C C . THR A 1 211 ? 5.933 -10.990 -9.089 1.00 88.50 211 THR A C 1
ATOM 1746 O O . THR A 1 211 ? 5.216 -11.744 -9.744 1.00 88.50 211 THR A O 1
ATOM 1749 N N . CYS A 1 212 ? 6.914 -10.280 -9.664 1.00 88.12 212 CYS A N 1
ATOM 1750 C CA . CYS A 1 212 ? 7.195 -10.267 -11.103 1.00 88.12 212 CYS A CA 1
ATOM 1751 C C . CYS A 1 212 ? 5.959 -9.909 -11.951 1.00 88.12 212 CYS A C 1
ATOM 1753 O O . CYS A 1 212 ? 5.813 -10.377 -13.087 1.00 88.12 212 CYS A O 1
ATOM 1755 N N . TYR A 1 213 ? 5.063 -9.080 -11.405 1.00 91.44 213 TYR A N 1
ATOM 1756 C CA . TYR A 1 213 ? 3.807 -8.729 -12.054 1.00 91.44 213 TYR A CA 1
ATOM 1757 C C . TYR A 1 213 ? 4.055 -8.023 -13.399 1.00 91.44 213 TYR A C 1
ATOM 1759 O O . TYR A 1 213 ? 4.773 -7.028 -13.493 1.00 91.44 213 TYR A O 1
ATOM 1767 N N . LYS A 1 214 ? 3.426 -8.506 -14.475 1.00 92.94 214 LYS A N 1
ATOM 1768 C CA . LYS A 1 214 ? 3.529 -7.881 -15.804 1.00 92.94 214 LYS A CA 1
ATOM 1769 C C . LYS A 1 214 ? 2.553 -6.717 -15.922 1.00 92.94 214 LYS A C 1
ATOM 1771 O O . LYS A 1 214 ? 1.441 -6.865 -16.426 1.00 92.94 214 LYS A O 1
ATOM 1776 N N . ALA A 1 215 ? 2.980 -5.551 -15.453 1.00 90.50 215 ALA A N 1
ATOM 1777 C CA . ALA A 1 215 ? 2.166 -4.347 -15.518 1.00 90.50 215 ALA A CA 1
ATOM 1778 C C . ALA A 1 215 ? 1.910 -3.861 -16.950 1.00 90.50 215 ALA A C 1
ATOM 1780 O O . ALA A 1 215 ? 2.715 -4.056 -17.863 1.00 90.50 215 ALA A O 1
ATOM 1781 N N . HIS A 1 216 ? 0.751 -3.228 -17.130 1.00 93.75 216 HIS A N 1
ATOM 1782 C CA . HIS A 1 216 ? 0.386 -2.551 -18.367 1.00 93.75 216 HIS A CA 1
ATOM 1783 C C . HIS A 1 216 ? 1.178 -1.247 -18.523 1.00 93.75 216 HIS A C 1
ATOM 1785 O O . HIS A 1 216 ? 1.749 -0.730 -17.562 1.00 93.75 216 HIS A O 1
ATOM 1791 N N . ARG A 1 217 ? 1.223 -0.738 -19.760 1.00 94.94 217 ARG A N 1
ATOM 1792 C CA . ARG A 1 217 ? 2.027 0.432 -20.133 1.00 94.94 217 ARG A CA 1
ATOM 1793 C C . ARG A 1 217 ? 1.718 1.652 -19.265 1.00 94.94 217 ARG A C 1
ATOM 1795 O O . ARG A 1 217 ? 2.644 2.304 -18.814 1.00 94.94 217 ARG A O 1
ATOM 1802 N N . ASP A 1 218 ? 0.445 1.911 -18.987 1.00 95.19 218 ASP A N 1
ATOM 1803 C CA . ASP A 1 218 ? -0.032 3.048 -18.194 1.00 95.19 218 ASP A CA 1
ATOM 1804 C C . ASP A 1 218 ? 0.506 3.041 -16.754 1.00 95.19 218 ASP A C 1
ATOM 1806 O O . ASP A 1 218 ? 0.921 4.077 -16.237 1.00 95.19 218 ASP A O 1
ATOM 1810 N N . VAL A 1 219 ? 0.552 1.868 -16.115 1.00 95.88 219 VAL A N 1
ATOM 1811 C CA . VAL A 1 219 ? 1.109 1.710 -14.763 1.00 95.88 219 VAL A CA 1
ATOM 1812 C C . VAL A 1 219 ? 2.613 1.980 -14.769 1.00 95.88 219 VAL A C 1
ATOM 1814 O O . VAL A 1 219 ? 3.113 2.676 -13.887 1.00 95.88 219 VAL A O 1
ATOM 1817 N N . ILE A 1 220 ? 3.326 1.461 -15.775 1.00 97.50 220 ILE A N 1
ATOM 1818 C CA . ILE A 1 220 ? 4.766 1.689 -15.938 1.00 97.50 220 ILE A CA 1
ATOM 1819 C C . ILE A 1 220 ? 5.051 3.170 -16.210 1.00 97.50 220 ILE A C 1
ATOM 1821 O O . ILE A 1 220 ? 5.891 3.758 -15.540 1.00 97.50 220 ILE A O 1
ATOM 1825 N N . GLU A 1 221 ? 4.332 3.800 -17.137 1.00 97.06 221 GLU A N 1
ATOM 1826 C CA . GLU A 1 221 ? 4.495 5.222 -17.454 1.00 97.06 221 GLU A CA 1
ATOM 1827 C C . GLU A 1 221 ? 4.240 6.106 -16.232 1.00 97.06 221 GLU A C 1
ATOM 1829 O O . GLU A 1 221 ? 5.021 7.019 -15.971 1.00 97.06 221 GLU A O 1
ATOM 1834 N N . LYS A 1 222 ? 3.192 5.826 -15.447 1.00 96.88 222 LYS A N 1
ATOM 1835 C CA . LYS A 1 222 ? 2.946 6.560 -14.200 1.00 96.88 222 LYS A CA 1
ATOM 1836 C C . LYS A 1 222 ? 4.078 6.376 -13.189 1.00 96.88 222 LYS A C 1
ATOM 1838 O O . LYS A 1 222 ? 4.533 7.366 -12.630 1.00 96.88 222 LYS A O 1
ATOM 1843 N N . GLY A 1 223 ? 4.552 5.146 -12.981 1.00 97.56 223 GLY A N 1
ATOM 1844 C CA . GLY A 1 223 ? 5.634 4.865 -12.033 1.00 97.56 223 GLY A CA 1
ATOM 1845 C C . GLY A 1 223 ? 6.981 5.484 -12.432 1.00 97.56 223 GLY A C 1
ATOM 1846 O O . GLY A 1 223 ? 7.695 6.005 -11.579 1.00 97.56 223 GLY A O 1
ATOM 1847 N N . LEU A 1 224 ? 7.314 5.496 -13.729 1.00 97.81 224 LEU A N 1
ATOM 1848 C CA . LEU A 1 224 ? 8.544 6.114 -14.245 1.00 97.81 224 LEU A CA 1
ATOM 1849 C C . LEU A 1 224 ? 8.509 7.651 -14.232 1.00 97.81 224 LEU A C 1
ATOM 1851 O O . LEU A 1 224 ? 9.568 8.274 -14.257 1.00 97.81 224 LEU A O 1
ATOM 1855 N N . ASN A 1 225 ? 7.317 8.252 -14.184 1.00 97.25 225 ASN A N 1
ATOM 1856 C CA . ASN A 1 225 ? 7.119 9.698 -14.056 1.00 97.25 225 ASN A CA 1
ATOM 1857 C C . ASN A 1 225 ? 6.785 10.133 -12.615 1.00 97.25 225 ASN A C 1
ATOM 1859 O O . ASN A 1 225 ? 6.363 11.273 -12.407 1.00 97.25 225 ASN A O 1
ATOM 1863 N N . ASP A 1 226 ? 6.929 9.250 -11.619 1.00 98.12 226 ASP A N 1
ATOM 1864 C CA . ASP A 1 226 ? 6.682 9.617 -10.224 1.00 98.12 226 ASP A CA 1
ATOM 1865 C C . ASP A 1 226 ? 7.674 10.693 -9.761 1.00 98.12 226 ASP A C 1
ATOM 1867 O O . ASP A 1 226 ? 8.833 10.726 -10.162 1.00 98.12 226 ASP A O 1
ATOM 1871 N N . SER A 1 227 ? 7.234 11.570 -8.864 1.00 95.88 227 SER A N 1
ATOM 1872 C CA . SER A 1 227 ? 8.113 12.544 -8.206 1.00 95.88 227 SER A CA 1
ATOM 1873 C C . SER A 1 227 ? 9.207 11.899 -7.345 1.00 95.88 227 SER A C 1
ATOM 1875 O O . SER A 1 227 ? 10.212 12.541 -7.040 1.00 95.88 227 SER A O 1
ATOM 1877 N N . ASP A 1 228 ? 8.996 10.655 -6.910 1.00 97.50 228 ASP A N 1
ATOM 1878 C CA . ASP A 1 228 ? 9.875 9.959 -5.988 1.00 97.50 228 ASP A CA 1
ATOM 1879 C C . ASP A 1 228 ? 10.845 9.003 -6.691 1.00 97.50 228 ASP A C 1
ATOM 1881 O O . ASP A 1 228 ? 10.449 8.060 -7.378 1.00 97.50 228 ASP A O 1
ATOM 1885 N N . GLU A 1 229 ? 12.141 9.183 -6.430 1.00 97.50 229 GLU A N 1
ATOM 1886 C CA . GLU A 1 229 ? 13.195 8.385 -7.063 1.00 97.50 229 GLU A CA 1
ATOM 1887 C C . GLU A 1 229 ? 13.086 6.878 -6.789 1.00 97.50 229 GLU A C 1
ATOM 1889 O O . GLU A 1 229 ? 13.440 6.078 -7.654 1.00 97.50 229 GLU A O 1
ATOM 1894 N N . ASN A 1 230 ? 12.597 6.466 -5.614 1.00 97.31 230 ASN A N 1
ATOM 1895 C CA . ASN A 1 230 ? 12.518 5.047 -5.272 1.00 97.31 230 ASN A CA 1
ATOM 1896 C C . ASN A 1 230 ? 11.305 4.392 -5.939 1.00 97.31 230 ASN A C 1
ATOM 1898 O O . ASN A 1 230 ? 11.363 3.203 -6.244 1.00 97.31 230 ASN A O 1
ATOM 1902 N N . VAL A 1 231 ? 10.246 5.157 -6.231 1.00 98.31 231 VAL A N 1
ATOM 1903 C CA . VAL A 1 231 ? 9.140 4.677 -7.072 1.00 98.31 231 VAL A CA 1
ATOM 1904 C C . VAL A 1 231 ? 9.606 4.481 -8.515 1.00 98.31 231 VAL A C 1
ATOM 1906 O O . VAL A 1 231 ? 9.343 3.426 -9.098 1.00 98.31 231 VAL A O 1
ATOM 1909 N N . ILE A 1 232 ? 10.370 5.434 -9.063 1.00 98.44 232 ILE A N 1
ATOM 1910 C CA . ILE A 1 232 ? 10.941 5.317 -10.414 1.00 98.44 232 ILE A CA 1
ATOM 1911 C C . ILE A 1 232 ? 11.850 4.086 -10.503 1.00 98.44 232 ILE A C 1
ATOM 1913 O O . ILE A 1 232 ? 11.645 3.223 -11.356 1.00 98.44 232 ILE A O 1
ATOM 1917 N N . VAL A 1 233 ? 12.825 3.962 -9.594 1.00 98.12 233 VAL A N 1
ATOM 1918 C CA . VAL A 1 233 ? 13.755 2.819 -9.569 1.00 98.12 233 VAL A CA 1
ATOM 1919 C C . VAL A 1 233 ? 13.006 1.500 -9.365 1.00 98.12 233 VAL A C 1
ATOM 1921 O O . VAL A 1 233 ? 13.278 0.535 -10.075 1.00 98.12 233 VAL A O 1
ATOM 1924 N N . GLY A 1 234 ? 12.017 1.456 -8.467 1.00 97.50 234 GLY A N 1
ATOM 1925 C CA . GLY A 1 234 ? 11.166 0.278 -8.282 1.00 97.50 234 GLY A CA 1
ATOM 1926 C C . GLY A 1 234 ? 10.403 -0.109 -9.552 1.00 97.50 234 GLY A C 1
ATOM 1927 O O . GLY A 1 234 ? 10.255 -1.293 -9.848 1.00 97.50 234 GLY A O 1
ATOM 1928 N N . THR A 1 235 ? 9.971 0.872 -10.347 1.00 98.12 235 THR A N 1
ATOM 1929 C CA . THR A 1 235 ? 9.268 0.640 -11.619 1.00 98.12 235 THR A CA 1
ATOM 1930 C C . THR A 1 235 ? 10.195 0.058 -12.683 1.00 98.12 235 THR A C 1
ATOM 1932 O O . THR A 1 235 ? 9.800 -0.848 -13.420 1.00 98.12 235 THR A O 1
ATOM 1935 N N . ILE A 1 236 ? 11.455 0.496 -12.717 1.00 98.00 236 ILE A N 1
ATOM 1936 C CA . ILE A 1 236 ? 12.487 -0.119 -13.562 1.00 98.00 236 ILE A CA 1
ATOM 1937 C C . ILE A 1 236 ? 12.738 -1.571 -13.121 1.00 98.00 236 ILE A C 1
ATOM 1939 O O . ILE A 1 236 ? 12.767 -2.474 -13.960 1.00 98.00 236 ILE A O 1
ATOM 1943 N N . SER A 1 237 ? 12.845 -1.825 -11.813 1.00 96.81 237 SER A N 1
ATOM 1944 C CA . SER A 1 237 ? 12.986 -3.183 -11.268 1.00 96.81 237 SER A CA 1
ATOM 1945 C C . SER A 1 237 ? 11.792 -4.078 -11.603 1.00 96.81 237 SER A C 1
ATOM 1947 O O . SER A 1 237 ? 11.980 -5.241 -11.945 1.00 96.81 237 SER A O 1
ATOM 1949 N N . LEU A 1 238 ? 10.564 -3.551 -11.583 1.00 96.56 238 LEU A N 1
ATOM 1950 C CA . LEU A 1 238 ? 9.370 -4.288 -12.003 1.00 96.56 238 LEU A CA 1
ATOM 1951 C C . LEU A 1 238 ? 9.466 -4.746 -13.466 1.00 96.56 238 LEU A C 1
ATOM 1953 O O . LEU A 1 238 ? 9.173 -5.907 -13.764 1.00 96.56 238 LEU A O 1
ATOM 1957 N N . LEU A 1 239 ? 9.895 -3.868 -14.382 1.00 96.31 239 LEU A N 1
ATOM 1958 C CA . LEU A 1 239 ? 10.106 -4.229 -15.791 1.00 96.31 239 LEU A CA 1
ATOM 1959 C C . LEU A 1 239 ? 11.148 -5.344 -15.942 1.00 96.31 239 LEU A C 1
ATOM 1961 O O . LEU A 1 239 ? 10.894 -6.317 -16.656 1.00 96.31 239 LEU A O 1
ATOM 1965 N N . ARG A 1 240 ? 12.279 -5.223 -15.234 1.00 95.19 240 ARG A N 1
ATOM 1966 C CA . ARG A 1 240 ? 13.370 -6.215 -15.224 1.00 95.19 240 ARG A CA 1
ATOM 1967 C C . ARG A 1 240 ? 12.897 -7.568 -14.698 1.00 95.19 240 ARG A C 1
ATOM 1969 O O . ARG A 1 240 ? 12.967 -8.569 -15.410 1.00 95.19 240 ARG A O 1
ATOM 1976 N N . ASN A 1 241 ? 12.334 -7.591 -13.491 1.00 94.56 241 ASN A N 1
ATOM 1977 C CA . ASN A 1 241 ? 11.908 -8.814 -12.808 1.00 94.56 241 ASN A CA 1
ATOM 1978 C C . ASN A 1 241 ? 10.804 -9.549 -13.579 1.00 94.56 241 ASN A C 1
ATOM 1980 O O . ASN A 1 241 ? 10.819 -10.775 -13.690 1.00 94.56 241 ASN A O 1
ATOM 1984 N N . SER A 1 242 ? 9.868 -8.800 -14.171 1.00 93.25 242 SER A N 1
ATOM 1985 C CA . SER A 1 242 ? 8.796 -9.364 -15.001 1.00 93.25 242 SER A CA 1
ATOM 1986 C C . SER A 1 242 ? 9.243 -9.740 -16.424 1.00 93.25 242 SER A C 1
ATOM 1988 O O . SER A 1 242 ? 8.451 -10.317 -17.180 1.00 93.25 242 SER A O 1
ATOM 1990 N N . LYS A 1 243 ? 10.499 -9.441 -16.796 1.00 93.50 243 LYS A N 1
ATOM 1991 C CA . LYS A 1 243 ? 11.077 -9.621 -18.141 1.00 93.50 243 LYS A CA 1
ATOM 1992 C C . LYS A 1 243 ? 10.200 -9.011 -19.236 1.00 93.50 243 LYS A C 1
ATOM 1994 O O . LYS A 1 243 ? 9.968 -9.614 -20.287 1.00 93.50 243 LYS A O 1
ATOM 1999 N N . ASN A 1 244 ? 9.637 -7.838 -18.959 1.00 90.94 244 ASN A N 1
ATOM 2000 C CA . ASN A 1 244 ? 8.693 -7.184 -19.853 1.00 90.94 244 ASN A CA 1
ATOM 2001 C C . ASN A 1 244 ? 9.419 -6.253 -20.835 1.00 90.94 244 ASN A C 1
ATOM 2003 O O . ASN A 1 244 ? 9.405 -5.033 -20.688 1.00 90.94 244 ASN A O 1
ATOM 2007 N N . SER A 1 245 ? 10.031 -6.838 -21.867 1.00 92.81 245 SER A N 1
ATOM 2008 C CA . SER A 1 245 ? 10.762 -6.096 -22.907 1.00 92.81 245 SER A CA 1
ATOM 2009 C C . SER A 1 245 ? 9.864 -5.250 -23.817 1.00 92.81 245 SER A C 1
ATOM 2011 O O . SER A 1 245 ? 10.354 -4.387 -24.541 1.00 92.81 245 SER A O 1
ATOM 2013 N N . LYS A 1 246 ? 8.535 -5.433 -23.758 1.00 94.75 246 LYS A N 1
ATOM 2014 C CA . LYS A 1 246 ? 7.570 -4.686 -24.581 1.00 94.75 246 LYS A CA 1
ATOM 2015 C C . LYS A 1 246 ? 7.633 -3.172 -24.358 1.00 94.75 246 LYS A C 1
ATOM 2017 O O . LYS A 1 246 ? 7.258 -2.429 -25.259 1.00 94.75 246 LYS A O 1
ATOM 2022 N N . TYR A 1 247 ? 8.051 -2.737 -23.169 1.00 94.88 247 TYR A N 1
ATOM 2023 C CA . TYR A 1 247 ? 8.073 -1.326 -22.766 1.00 94.88 247 TYR A CA 1
ATOM 2024 C C . TYR A 1 247 ? 9.490 -0.815 -22.483 1.00 94.88 247 TYR A C 1
ATOM 2026 O O . TYR A 1 247 ? 9.676 0.122 -21.709 1.00 94.88 247 TYR A O 1
ATOM 2034 N N . ILE A 1 248 ? 10.500 -1.454 -23.083 1.00 94.88 248 ILE A N 1
ATOM 2035 C CA . ILE A 1 248 ? 11.905 -1.057 -22.940 1.00 94.88 248 ILE A CA 1
ATOM 2036 C C . ILE A 1 248 ? 12.169 0.362 -23.473 1.00 94.88 248 ILE A C 1
ATOM 2038 O O . ILE A 1 248 ? 13.047 1.051 -22.960 1.00 94.88 248 ILE A O 1
ATOM 2042 N N . ASP A 1 249 ? 11.372 0.820 -24.447 1.00 95.44 249 ASP A N 1
ATOM 2043 C CA . ASP A 1 249 ? 11.412 2.176 -25.011 1.00 95.44 249 ASP A CA 1
ATOM 2044 C C . ASP A 1 249 ? 11.186 3.255 -23.946 1.00 95.44 249 ASP A C 1
ATOM 2046 O O . ASP A 1 249 ? 11.777 4.332 -24.008 1.00 95.44 249 ASP A O 1
ATOM 2050 N N . LEU A 1 250 ? 10.393 2.952 -22.912 1.00 96.69 250 LEU A N 1
ATOM 2051 C CA . LEU A 1 250 ? 10.115 3.891 -21.825 1.00 96.69 250 LEU A CA 1
ATOM 2052 C C . LEU A 1 250 ? 11.349 4.209 -20.965 1.00 96.69 250 LEU A C 1
ATOM 2054 O O . LEU A 1 250 ? 11.332 5.188 -20.221 1.00 96.69 250 LEU A O 1
ATOM 2058 N N . LEU A 1 251 ? 12.420 3.413 -21.059 1.00 97.25 251 LEU A N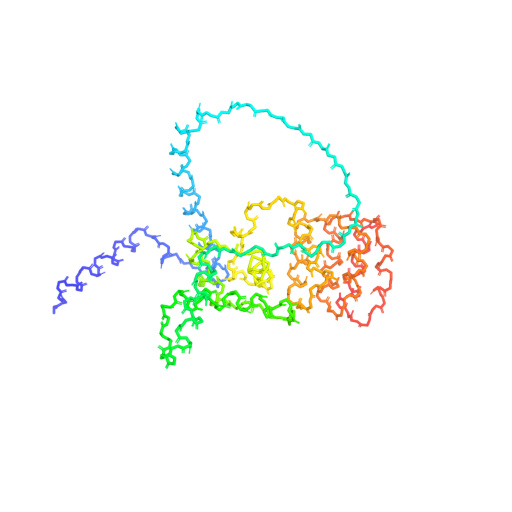 1
ATOM 2059 C CA . LEU A 1 251 ? 13.665 3.650 -20.326 1.00 97.25 251 LEU A CA 1
ATOM 2060 C C . LEU A 1 251 ? 14.597 4.652 -21.027 1.00 97.25 251 LEU A C 1
ATOM 2062 O O . LEU A 1 251 ? 15.507 5.174 -20.382 1.00 97.25 251 LEU A O 1
ATOM 2066 N N . ASP A 1 252 ? 14.375 4.964 -22.309 1.00 96.19 252 ASP A N 1
ATOM 2067 C CA . ASP A 1 252 ? 15.249 5.845 -23.102 1.00 96.19 252 ASP A CA 1
ATOM 2068 C C . ASP A 1 252 ? 15.451 7.243 -22.493 1.00 96.19 252 ASP A C 1
ATOM 2070 O O . ASP A 1 252 ? 16.597 7.694 -22.402 1.00 96.19 252 ASP A O 1
ATOM 2074 N N . PRO A 1 253 ? 14.405 7.947 -22.015 1.00 96.12 253 PRO A N 1
ATOM 2075 C CA . PRO A 1 253 ? 14.592 9.258 -21.395 1.00 96.12 253 PRO A CA 1
ATOM 2076 C C . PRO A 1 253 ? 15.406 9.177 -20.095 1.00 96.12 253 PRO A C 1
ATOM 2078 O O . PRO A 1 253 ? 16.092 10.129 -19.719 1.00 96.12 253 PRO A O 1
ATOM 2081 N N . LEU A 1 254 ? 15.351 8.031 -19.407 1.00 97.62 254 LEU A N 1
ATOM 2082 C CA . LEU A 1 254 ? 15.954 7.846 -18.092 1.00 97.62 254 LEU A CA 1
ATOM 2083 C C . LEU A 1 254 ? 17.455 7.538 -18.162 1.00 97.62 254 LEU A C 1
ATOM 2085 O O . LEU A 1 254 ? 18.172 7.839 -17.208 1.00 97.62 254 LEU A O 1
ATOM 2089 N N . THR A 1 255 ? 17.982 7.054 -19.294 1.00 96.88 255 THR A N 1
ATOM 2090 C CA . THR A 1 255 ? 19.433 6.811 -19.457 1.00 96.88 255 THR A CA 1
ATOM 2091 C C . THR A 1 255 ? 20.274 8.089 -19.466 1.00 96.88 255 THR A C 1
ATOM 2093 O O . THR A 1 255 ? 21.496 8.020 -19.373 1.00 96.88 255 THR A O 1
ATOM 2096 N N . ASN A 1 256 ? 19.637 9.258 -19.555 1.00 96.06 256 ASN A N 1
ATOM 2097 C CA . ASN A 1 256 ? 20.278 10.569 -19.433 1.00 96.06 256 ASN A CA 1
ATOM 2098 C C . ASN A 1 256 ? 19.739 11.372 -18.236 1.00 96.06 256 ASN A C 1
ATOM 2100 O O . ASN A 1 256 ? 19.923 12.585 -18.168 1.00 96.06 256 ASN A O 1
ATOM 2104 N N . HIS A 1 257 ? 19.064 10.716 -17.287 1.00 96.94 257 HIS A N 1
ATOM 2105 C CA . HIS A 1 257 ? 18.463 11.388 -16.139 1.00 96.94 257 HIS A CA 1
ATOM 2106 C C . HIS A 1 257 ? 19.527 12.023 -15.227 1.00 96.94 257 HIS A C 1
ATOM 2108 O O . HIS A 1 257 ? 20.609 11.463 -15.032 1.00 96.94 257 HIS A O 1
ATOM 2114 N N . ASN A 1 258 ? 19.212 13.170 -14.616 1.00 96.00 258 ASN A N 1
ATOM 2115 C CA . ASN A 1 258 ? 20.146 13.905 -13.746 1.00 96.00 258 ASN A CA 1
ATOM 2116 C C . ASN A 1 258 ? 20.532 13.105 -12.491 1.00 96.00 258 ASN A C 1
ATOM 2118 O O . ASN A 1 258 ? 21.682 13.123 -12.053 1.00 96.00 258 ASN A O 1
ATOM 2122 N N . ASN A 1 259 ? 19.581 12.355 -11.933 1.00 97.31 259 ASN A N 1
ATOM 2123 C CA . ASN A 1 259 ? 19.829 11.456 -10.807 1.00 97.31 259 ASN A CA 1
ATOM 2124 C C . ASN A 1 259 ? 20.604 10.208 -11.261 1.00 97.31 259 ASN A C 1
ATOM 2126 O O . ASN A 1 259 ? 20.115 9.444 -12.094 1.00 97.31 259 ASN A O 1
ATOM 2130 N N . GLY A 1 260 ? 21.788 9.994 -10.679 1.00 97.44 260 GLY A N 1
ATOM 2131 C CA . GLY A 1 260 ? 22.664 8.868 -11.005 1.00 97.44 260 GLY A CA 1
ATOM 2132 C C . GLY A 1 260 ? 22.036 7.494 -10.785 1.00 97.44 260 GLY A C 1
ATOM 2133 O O . GLY A 1 260 ? 22.198 6.639 -11.647 1.00 97.44 260 GLY A O 1
ATOM 2134 N N . ARG A 1 261 ? 21.257 7.310 -9.709 1.00 97.62 261 ARG A N 1
ATOM 2135 C CA . ARG A 1 261 ? 20.609 6.024 -9.389 1.00 97.62 261 ARG A CA 1
ATOM 2136 C C . ARG A 1 261 ? 19.573 5.637 -10.440 1.00 97.62 261 ARG A C 1
ATOM 2138 O O . ARG A 1 261 ? 19.541 4.497 -10.883 1.00 97.62 261 ARG A O 1
ATOM 2145 N N . ILE A 1 262 ? 18.747 6.598 -10.862 1.00 98.25 262 ILE A N 1
ATOM 2146 C CA . ILE A 1 262 ? 17.743 6.383 -11.918 1.00 98.25 262 ILE A CA 1
ATOM 2147 C C . ILE A 1 262 ? 18.436 6.062 -13.242 1.00 98.25 262 ILE A C 1
ATOM 2149 O O . ILE A 1 262 ? 18.044 5.132 -13.941 1.00 98.25 262 ILE A O 1
ATOM 2153 N N . ARG A 1 263 ? 19.487 6.820 -13.567 1.00 98.38 263 ARG A N 1
ATOM 2154 C CA . ARG A 1 263 ? 20.240 6.647 -14.806 1.00 98.38 263 ARG A CA 1
ATOM 2155 C C . ARG A 1 263 ? 20.895 5.272 -14.904 1.00 98.38 263 ARG A C 1
ATOM 2157 O O . ARG A 1 263 ? 20.769 4.613 -15.931 1.00 98.38 263 ARG A O 1
ATOM 2164 N N . GLU A 1 264 ? 21.571 4.847 -13.844 1.00 98.00 264 GLU A N 1
ATOM 2165 C CA . GLU A 1 264 ? 22.209 3.532 -13.750 1.00 98.00 264 GLU A CA 1
ATOM 2166 C C . GLU A 1 264 ? 21.174 2.407 -13.854 1.00 98.00 264 GLU A C 1
ATOM 2168 O O . GLU A 1 264 ? 21.296 1.553 -14.732 1.00 98.00 264 GLU A O 1
ATOM 2173 N N . ALA A 1 265 ? 20.090 2.482 -13.072 1.00 97.69 265 ALA A N 1
ATOM 2174 C CA . ALA A 1 265 ? 19.009 1.500 -13.123 1.00 97.69 265 ALA A CA 1
ATOM 2175 C C . ALA A 1 265 ? 18.395 1.378 -14.528 1.00 97.69 265 ALA A C 1
ATOM 2177 O O . ALA A 1 265 ? 18.118 0.268 -14.982 1.00 97.69 265 ALA A O 1
ATOM 2178 N N . ALA A 1 266 ? 18.200 2.496 -15.236 1.00 97.94 266 ALA A N 1
ATOM 2179 C CA . ALA A 1 266 ? 17.661 2.494 -16.595 1.00 97.94 266 ALA A CA 1
ATOM 2180 C C . ALA A 1 266 ? 18.618 1.837 -17.601 1.00 97.94 266 ALA A C 1
ATOM 2182 O O . ALA A 1 266 ? 18.174 1.056 -18.441 1.00 97.94 266 ALA A O 1
ATOM 2183 N N . ILE A 1 267 ? 19.924 2.117 -17.510 1.00 97.94 267 ILE A N 1
ATOM 2184 C CA . ILE A 1 267 ? 20.939 1.499 -18.377 1.00 97.94 267 ILE A CA 1
ATOM 2185 C C . ILE A 1 267 ? 20.994 -0.013 -18.140 1.00 97.94 267 ILE A C 1
ATOM 2187 O O . ILE A 1 267 ? 20.906 -0.776 -19.102 1.00 97.94 267 ILE A O 1
ATOM 2191 N N . GLU A 1 268 ? 21.076 -0.447 -16.880 1.00 96.75 268 GLU A N 1
ATOM 2192 C CA . GLU A 1 268 ? 21.034 -1.870 -16.517 1.00 96.75 268 GLU A CA 1
ATOM 2193 C C . GLU A 1 268 ? 19.758 -2.540 -17.027 1.00 96.75 268 GLU A C 1
ATOM 2195 O O . GLU A 1 268 ? 19.814 -3.577 -17.686 1.00 96.75 268 GLU A O 1
ATOM 2200 N N . GLY A 1 269 ? 18.603 -1.918 -16.770 1.00 95.81 269 GLY A N 1
ATOM 2201 C CA . GLY A 1 269 ? 17.311 -2.454 -17.176 1.00 95.81 269 GLY A CA 1
ATOM 2202 C C . GLY A 1 269 ? 17.183 -2.615 -18.685 1.00 95.81 269 GLY A C 1
ATOM 2203 O O . GLY A 1 269 ? 16.626 -3.609 -19.142 1.00 95.81 269 GLY A O 1
ATOM 2204 N N . LYS A 1 270 ? 17.751 -1.694 -19.472 1.00 96.06 270 LYS A N 1
ATOM 2205 C CA . LYS A 1 270 ? 17.813 -1.851 -20.928 1.00 96.06 270 LYS A CA 1
ATOM 2206 C C . LYS A 1 270 ? 18.710 -3.011 -21.343 1.00 96.06 270 LYS A C 1
ATOM 2208 O O . LYS A 1 270 ? 18.313 -3.780 -22.207 1.00 96.06 270 LYS A O 1
ATOM 2213 N N . ILE A 1 271 ? 19.895 -3.145 -20.751 1.00 95.44 271 ILE A N 1
ATOM 2214 C CA . ILE A 1 271 ? 20.828 -4.230 -21.093 1.00 95.44 271 ILE A CA 1
ATOM 2215 C C . ILE A 1 271 ? 20.197 -5.602 -20.816 1.00 95.44 271 ILE A C 1
ATOM 2217 O O . ILE A 1 271 ? 20.354 -6.509 -21.624 1.00 95.44 271 ILE A O 1
ATOM 2221 N N . GLU A 1 272 ? 19.467 -5.751 -19.710 1.00 94.50 272 GLU A N 1
ATOM 2222 C CA . GLU A 1 272 ? 18.847 -7.027 -19.323 1.00 94.50 272 GLU A CA 1
ATOM 2223 C C . GLU A 1 272 ? 17.591 -7.401 -20.122 1.00 94.50 272 GLU A C 1
ATOM 2225 O O . GLU A 1 272 ? 17.212 -8.574 -20.146 1.00 94.50 272 GLU A O 1
ATOM 2230 N N . LEU A 1 273 ? 16.914 -6.421 -20.727 1.00 93.56 273 LEU A N 1
ATOM 2231 C CA . LEU A 1 273 ? 15.660 -6.623 -21.464 1.00 93.56 273 LEU A CA 1
ATOM 2232 C C . LEU A 1 273 ? 15.837 -6.701 -22.991 1.00 93.56 273 LEU A C 1
ATOM 2234 O O . LEU A 1 273 ? 14.850 -6.984 -23.677 1.00 93.56 273 LEU A O 1
ATOM 2238 N N . LEU A 1 274 ? 17.044 -6.431 -23.506 1.00 87.62 274 LEU A N 1
ATOM 2239 C CA . LEU A 1 274 ? 17.439 -6.631 -24.909 1.00 87.62 274 LEU A CA 1
ATOM 2240 C C . LEU A 1 274 ? 17.644 -8.117 -25.230 1.00 87.62 274 LEU A C 1
ATOM 2242 O O . LEU A 1 274 ? 17.189 -8.527 -26.323 1.00 87.62 274 LEU A O 1
#

Radius of gyration: 25.38 Å; chains: 1; bounding box: 55×51×77 Å

Organism: NCBI:txid412755

Foldseek 3Di:
DDDPVVVVVVVVVVVCVVVVPLVNDDADDPVRNVVSVVVVVVVVVVVVVVVVVVVPVVPPPDDDDDDDDDDDDDDDDPDPPPFDFDPVLVVLVVVVVVCVVVVHDDDDDPLSVLSVVLVVQLVVCVVVLADADDLPSQVSVVVCVVPDDGTPSSLLRLQLNQLLDPPRSHDNVSSCVVPDPVRLLVSLLCQLQPRPHPSSVLSSLQVLLVVLPPDDPVSLLSQCPDPDPSSNLSSLSSCLSVLPLVNLVVLVVQCPDPDPSSNVSSVVSNVRSD

pLDDT: mean 82.76, std 19.41, range [26.91, 98.44]

Sequence (274 aa):
DPGDQLKKVLKFKKEQIGLKELLFKEFSDSGNWDKLIYDSLLAYVLDLSVSETQIEIQEQSVVLDSSKGVKETKEAETDKEKVVYPPALINLFDQVNLKFKEEKKVSFDFWDGTRLFLQSSAWFSETHSEKVFENHEINLAYIQRKKWEISDSERLFLIRSFISDFYNHRPGWYWLRDSNEDGINNLLKSLLTHDSNVSVRRGAINLLANTCYKAHRDVIEKGLNDSDENVIVGTISLLRNSKNSKYIDLLDPLTNHNNGRIREAAIEGKIELL

InterPro domains:
  IPR011989 Armadillo-like helical [G3DSA:1.25.10.10] (172-271)
  IPR016024 Armadillo-type fold [SSF48371] (185-269)